Protein AF-A0A847G1K4-F1 (afdb_monomer_lite)

Sequence (195 aa):
MNTKLYLSLIILSLVISSISCGITVDLGPTFQSPTPLPPTESAAPIPEATEVTTGLTVYPTETLTSLPETPTTALPIEPTMEELAEPVAKTTAIPLQLPEVISVQNAKDLTLKRIPGINAGSLQKLRVSPDGKLLLFSYSNLLALFDAGDLSVLWEVDPGRFLSDVVFSKDGNHLIAYSPGGSVTVYDVATGAAL

Radius of gyration: 37.53 Å; chains: 1; bounding box: 122×65×45 Å

Structure (mmCIF, N/CA/C/O backbone):
data_AF-A0A847G1K4-F1
#
_entry.id   AF-A0A847G1K4-F1
#
loop_
_atom_site.group_PDB
_atom_site.id
_atom_site.type_symbol
_atom_site.label_atom_id
_atom_site.label_alt_id
_atom_site.label_comp_id
_atom_site.label_asym_id
_atom_site.label_entity_id
_atom_site.label_seq_id
_atom_site.pdbx_PDB_ins_code
_atom_site.Cartn_x
_atom_site.Cartn_y
_atom_site.Cartn_z
_atom_site.occupancy
_atom_site.B_iso_or_equiv
_atom_site.auth_seq_id
_atom_site.auth_comp_id
_atom_site.auth_asym_id
_atom_site.auth_atom_id
_atom_site.pdbx_PDB_model_num
ATOM 1 N N . MET A 1 1 ? 34.374 -20.841 4.306 1.00 58.47 1 MET A N 1
ATOM 2 C CA . MET A 1 1 ? 34.229 -19.384 4.098 1.00 58.47 1 MET A CA 1
ATOM 3 C C . MET A 1 1 ? 35.585 -18.745 4.367 1.00 58.47 1 MET A C 1
ATOM 5 O O . MET A 1 1 ? 36.094 -18.878 5.471 1.00 58.47 1 MET A O 1
ATOM 9 N N . ASN A 1 2 ? 36.239 -18.204 3.337 1.00 76.62 2 ASN A N 1
ATOM 10 C CA . ASN A 1 2 ? 37.667 -17.873 3.382 1.00 76.62 2 ASN A CA 1
ATOM 11 C C . ASN A 1 2 ? 37.886 -16.518 4.068 1.00 76.62 2 ASN A C 1
ATOM 13 O O . ASN A 1 2 ? 37.571 -15.477 3.499 1.00 76.62 2 ASN A O 1
ATOM 17 N N . THR A 1 3 ? 38.466 -16.522 5.266 1.00 77.75 3 THR A N 1
ATOM 18 C CA . THR A 1 3 ? 38.789 -15.322 6.065 1.00 77.75 3 THR A CA 1
ATOM 19 C C . THR A 1 3 ? 39.619 -14.285 5.304 1.00 77.75 3 THR A C 1
ATOM 21 O O . THR A 1 3 ? 39.456 -13.087 5.521 1.00 77.75 3 THR A O 1
ATOM 24 N N . LYS A 1 4 ? 40.438 -14.718 4.336 1.00 77.25 4 LYS A N 1
ATOM 25 C CA . LYS A 1 4 ? 41.179 -13.823 3.430 1.00 77.25 4 LYS A CA 1
ATOM 26 C C . LYS A 1 4 ? 40.274 -13.018 2.487 1.00 77.25 4 LYS A C 1
ATOM 28 O O . LYS A 1 4 ? 40.568 -11.859 2.218 1.00 77.25 4 LYS A O 1
ATOM 33 N N . LEU A 1 5 ? 39.169 -13.605 2.019 1.00 78.00 5 LEU A N 1
ATOM 34 C CA . LEU A 1 5 ? 38.204 -12.925 1.147 1.00 78.00 5 LEU A CA 1
ATOM 35 C C . LEU A 1 5 ? 37.420 -11.864 1.933 1.00 78.00 5 LEU A C 1
ATOM 37 O O . LEU A 1 5 ? 37.217 -10.757 1.448 1.00 78.00 5 LEU A O 1
ATOM 41 N N . TYR A 1 6 ? 37.059 -12.183 3.179 1.00 83.38 6 TYR A N 1
ATOM 42 C CA . TYR A 1 6 ? 36.352 -11.266 4.075 1.00 83.38 6 TYR A CA 1
ATOM 43 C C . TYR A 1 6 ? 37.212 -10.051 4.452 1.00 83.38 6 TYR A C 1
ATOM 45 O O . TYR A 1 6 ? 36.752 -8.915 4.389 1.00 83.38 6 TYR A O 1
ATOM 53 N N . LEU A 1 7 ? 38.496 -10.274 4.754 1.00 84.38 7 LEU A N 1
ATOM 54 C CA . LEU A 1 7 ? 39.431 -9.187 5.046 1.00 84.38 7 LEU A CA 1
ATOM 55 C C . LEU A 1 7 ? 39.680 -8.295 3.816 1.00 84.38 7 LEU A C 1
ATOM 57 O O . LEU A 1 7 ? 39.755 -7.077 3.949 1.00 84.38 7 LEU A O 1
ATOM 61 N N . SER A 1 8 ? 39.732 -8.881 2.613 1.00 84.00 8 SER A N 1
ATOM 62 C CA . SER A 1 8 ? 39.857 -8.127 1.358 1.00 84.00 8 SER A CA 1
ATOM 63 C C . SER A 1 8 ? 38.643 -7.234 1.083 1.00 84.00 8 SER A C 1
ATOM 65 O O . SER A 1 8 ? 38.816 -6.119 0.597 1.00 84.00 8 SER A O 1
ATOM 67 N N . LEU A 1 9 ? 37.430 -7.698 1.401 1.00 83.50 9 LEU A N 1
ATOM 68 C CA . LEU A 1 9 ? 36.196 -6.921 1.243 1.00 83.50 9 LEU A CA 1
ATOM 69 C C . LEU A 1 9 ? 36.137 -5.733 2.215 1.00 83.50 9 LEU A C 1
ATOM 71 O O . LEU A 1 9 ? 35.747 -4.642 1.809 1.00 83.50 9 LEU A O 1
ATOM 75 N N . ILE A 1 10 ? 36.593 -5.914 3.460 1.00 84.38 10 ILE A N 1
ATOM 76 C CA . ILE A 1 10 ? 36.647 -4.837 4.464 1.00 84.38 10 ILE A CA 1
ATOM 77 C C . ILE A 1 10 ? 37.659 -3.757 4.067 1.00 84.38 10 ILE A C 1
ATOM 79 O O . ILE A 1 10 ? 37.374 -2.564 4.170 1.00 84.38 10 ILE A O 1
ATOM 83 N N . ILE A 1 11 ? 38.841 -4.156 3.588 1.00 83.31 11 ILE A N 1
ATOM 84 C CA . ILE A 1 11 ? 39.859 -3.199 3.135 1.00 83.31 11 ILE A CA 1
ATOM 85 C C . ILE A 1 11 ? 39.342 -2.426 1.916 1.00 83.31 11 ILE A C 1
ATOM 87 O O . ILE A 1 11 ? 39.481 -1.207 1.862 1.00 83.31 11 ILE A O 1
ATOM 91 N N . LEU A 1 12 ? 38.676 -3.108 0.979 1.00 75.81 12 LEU A N 1
ATOM 92 C CA . LEU A 1 12 ? 38.087 -2.468 -0.193 1.00 75.81 12 LEU A CA 1
ATOM 93 C C . LEU A 1 12 ? 36.991 -1.458 0.194 1.00 75.81 12 LEU A C 1
ATOM 95 O O . LEU A 1 12 ? 36.987 -0.348 -0.333 1.00 75.81 12 LEU A O 1
ATOM 99 N N . SER A 1 13 ? 36.119 -1.776 1.161 1.00 74.56 13 SER A N 1
ATOM 100 C CA . SER A 1 13 ? 35.100 -0.824 1.632 1.00 74.56 13 SER A CA 1
ATOM 101 C C . SER A 1 13 ? 35.704 0.392 2.341 1.00 74.56 13 SER A C 1
ATOM 103 O O . SER A 1 13 ? 35.209 1.506 2.181 1.00 74.56 13 SER A O 1
ATOM 105 N N . LEU A 1 14 ? 36.796 0.206 3.090 1.00 73.00 14 LEU A N 1
ATOM 106 C CA . LEU A 1 14 ? 37.503 1.299 3.767 1.00 73.00 14 LEU A CA 1
ATOM 107 C C . LEU A 1 14 ? 38.194 2.252 2.781 1.00 73.00 14 LEU A C 1
ATOM 109 O O . LEU A 1 14 ? 38.194 3.459 3.011 1.00 73.00 14 LEU A O 1
ATOM 113 N N . VAL A 1 15 ? 38.732 1.735 1.672 1.00 70.88 15 VAL A N 1
ATOM 114 C CA . VAL A 1 15 ? 39.352 2.551 0.612 1.00 70.88 15 VAL A CA 1
ATOM 115 C C . VAL A 1 15 ? 38.300 3.305 -0.207 1.00 70.88 15 VAL A C 1
ATOM 117 O O . VAL A 1 15 ? 38.515 4.456 -0.569 1.00 70.88 15 VAL A O 1
ATOM 120 N N . ILE A 1 16 ? 37.133 2.709 -0.463 1.00 62.88 16 ILE A N 1
ATOM 121 C CA . ILE A 1 16 ? 36.040 3.399 -1.170 1.00 62.88 16 ILE A CA 1
ATOM 122 C C . ILE A 1 16 ? 35.456 4.527 -0.300 1.00 62.88 16 ILE A C 1
ATOM 124 O O . ILE A 1 16 ? 35.125 5.595 -0.811 1.00 62.88 16 ILE A O 1
ATOM 128 N N . SER A 1 17 ? 35.400 4.339 1.024 1.00 54.34 17 SER A N 1
ATOM 129 C CA . SER A 1 17 ? 34.902 5.360 1.953 1.00 54.34 17 SER A CA 1
ATOM 130 C C . SER A 1 17 ? 35.835 6.569 2.111 1.00 54.34 17 SER A C 1
ATOM 132 O O . SER A 1 17 ? 35.366 7.629 2.523 1.00 54.34 17 SER A O 1
ATOM 134 N N . SER A 1 18 ? 37.131 6.447 1.800 1.00 54.16 18 SER A N 1
ATOM 135 C CA . SER A 1 18 ? 38.107 7.540 1.945 1.00 54.16 18 SER A CA 1
ATOM 136 C C . SER A 1 18 ? 38.265 8.415 0.697 1.00 54.16 18 SER A C 1
ATOM 138 O O . SER A 1 18 ? 38.847 9.493 0.788 1.00 54.16 18 SER A O 1
ATOM 140 N N . ILE A 1 19 ? 37.700 8.013 -0.447 1.00 58.19 19 ILE A N 1
ATOM 141 C CA . ILE A 1 19 ? 37.740 8.787 -1.705 1.00 58.19 19 ILE A CA 1
ATOM 142 C C . ILE A 1 19 ? 36.591 9.819 -1.778 1.00 58.19 19 ILE A C 1
ATOM 144 O O . ILE A 1 19 ? 36.587 10.699 -2.633 1.00 58.19 19 ILE A O 1
ATOM 148 N N . SER A 1 20 ? 35.636 9.790 -0.841 1.00 51.59 20 SER A N 1
ATOM 149 C CA . SER A 1 20 ? 34.436 10.641 -0.878 1.00 51.59 20 SER A CA 1
ATOM 150 C C . SER A 1 20 ? 34.558 11.978 -0.127 1.00 51.59 20 SER A C 1
ATOM 152 O O . SER A 1 20 ? 33.544 12.535 0.297 1.00 51.59 20 SER A O 1
ATOM 154 N N . CYS A 1 21 ? 35.770 12.513 0.046 1.00 49.75 21 CYS A N 1
ATOM 155 C CA . CYS A 1 21 ? 35.975 13.822 0.667 1.00 49.75 21 CYS A CA 1
ATOM 156 C C . CYS A 1 21 ? 36.725 14.760 -0.288 1.00 49.75 21 CYS A C 1
ATOM 158 O O . CYS A 1 21 ? 37.906 14.559 -0.555 1.00 49.75 21 CYS A O 1
ATOM 160 N N . GLY A 1 22 ? 36.034 15.798 -0.774 1.00 53.12 22 GLY A N 1
ATOM 161 C CA . GLY A 1 22 ? 36.677 16.991 -1.332 1.00 53.12 22 GLY A CA 1
ATOM 162 C C . GLY A 1 22 ? 36.510 17.238 -2.832 1.00 53.12 22 GLY A C 1
ATOM 163 O O . GLY A 1 22 ? 37.504 17.328 -3.541 1.00 53.12 22 GLY A O 1
ATOM 164 N N . ILE A 1 23 ? 35.280 17.470 -3.305 1.00 47.72 23 ILE A N 1
ATOM 165 C CA . ILE A 1 23 ? 35.056 18.435 -4.396 1.00 47.72 23 ILE A CA 1
ATOM 166 C C . ILE A 1 23 ? 33.942 19.386 -3.951 1.00 47.72 23 ILE A C 1
ATOM 168 O O . ILE A 1 23 ? 32.758 19.085 -4.064 1.00 47.72 23 ILE A O 1
ATOM 172 N N . THR A 1 24 ? 34.327 20.533 -3.398 1.00 40.84 24 THR A N 1
ATOM 173 C CA . THR A 1 24 ? 33.437 21.684 -3.218 1.00 40.84 24 THR A CA 1
ATOM 174 C C . THR A 1 24 ? 33.447 22.486 -4.514 1.00 40.84 24 THR A C 1
ATOM 176 O O . THR A 1 24 ? 34.462 23.090 -4.856 1.00 40.84 24 THR A O 1
ATOM 179 N N . VAL A 1 25 ? 32.338 22.472 -5.253 1.00 45.94 25 VAL A N 1
ATOM 180 C CA . VAL A 1 25 ? 32.114 23.406 -6.362 1.00 45.94 25 VAL A CA 1
ATOM 181 C C . VAL A 1 25 ? 31.571 24.697 -5.755 1.00 45.94 25 VAL A C 1
ATOM 183 O O . VAL A 1 25 ? 30.475 24.705 -5.198 1.00 45.94 25 VAL A O 1
ATOM 186 N N . ASP A 1 26 ? 32.367 25.763 -5.815 1.00 45.75 26 ASP A N 1
ATOM 187 C CA . ASP A 1 26 ? 31.971 27.116 -5.421 1.00 45.75 26 ASP A CA 1
ATOM 188 C C . ASP A 1 26 ? 30.973 27.667 -6.451 1.00 45.75 26 ASP A C 1
ATOM 190 O O . ASP A 1 26 ? 31.335 28.019 -7.575 1.00 45.75 26 ASP A O 1
ATOM 194 N N . LEU A 1 27 ? 29.689 27.666 -6.094 1.00 48.62 27 LEU A N 1
ATOM 195 C CA . LEU A 1 27 ? 28.645 28.365 -6.835 1.00 48.62 27 LEU A CA 1
ATOM 196 C C . LEU A 1 27 ? 28.458 29.720 -6.150 1.00 48.62 27 LEU A C 1
ATOM 198 O O . LEU A 1 27 ? 27.834 29.804 -5.092 1.00 48.62 27 LEU A O 1
ATOM 202 N N . GLY A 1 28 ? 29.050 30.761 -6.741 1.00 48.56 28 GLY A N 1
ATOM 203 C CA . GLY A 1 28 ? 29.034 32.126 -6.214 1.00 48.56 28 GLY A CA 1
ATOM 204 C C . GLY A 1 28 ? 27.624 32.677 -5.930 1.00 48.56 28 GLY A C 1
ATOM 205 O O . GLY A 1 28 ? 26.617 32.135 -6.393 1.00 48.56 28 GLY A O 1
ATOM 206 N N . PRO A 1 29 ? 27.510 33.779 -5.169 1.00 53.66 29 PRO A N 1
ATOM 207 C CA . PRO A 1 29 ? 26.220 34.272 -4.716 1.00 53.66 29 PRO A CA 1
ATOM 208 C C . PRO A 1 29 ? 25.553 35.102 -5.816 1.00 53.66 29 PRO A C 1
ATOM 210 O O . PRO A 1 29 ? 26.177 36.013 -6.352 1.00 53.66 29 PRO A O 1
ATOM 213 N N . THR A 1 30 ? 24.287 34.815 -6.137 1.00 44.41 30 THR A N 1
ATOM 214 C CA . THR A 1 30 ? 23.223 35.805 -6.438 1.00 44.41 30 THR A CA 1
ATOM 215 C C . THR A 1 30 ? 21.950 35.103 -6.927 1.00 44.41 30 THR A C 1
ATOM 217 O O . THR A 1 30 ? 21.693 34.982 -8.118 1.00 44.41 30 THR A O 1
ATOM 220 N N . PHE A 1 31 ? 21.088 34.689 -5.996 1.00 42.94 31 PHE A N 1
ATOM 221 C CA . PHE A 1 31 ? 19.655 34.605 -6.288 1.00 42.94 31 PHE A CA 1
ATOM 222 C C . PHE A 1 31 ? 19.035 35.943 -5.886 1.00 42.94 31 PHE A C 1
ATOM 224 O O . PHE A 1 31 ? 18.935 36.257 -4.700 1.00 42.94 31 PHE A O 1
ATOM 231 N N . GLN A 1 32 ? 18.656 36.761 -6.868 1.00 47.00 32 GLN A N 1
ATOM 232 C CA . GLN A 1 32 ? 17.742 37.871 -6.616 1.00 47.00 32 GLN A CA 1
ATOM 233 C C . GLN A 1 32 ? 16.350 37.297 -6.324 1.00 47.00 32 GLN A C 1
ATOM 235 O O . GLN A 1 32 ? 15.872 36.414 -7.036 1.00 47.00 32 GLN A O 1
ATOM 240 N N . SER A 1 33 ? 15.711 37.793 -5.263 1.00 50.22 33 SER A N 1
ATOM 241 C CA . SER A 1 33 ? 14.310 37.495 -4.952 1.00 50.22 33 SER A CA 1
ATOM 242 C C . SER A 1 33 ? 13.422 37.909 -6.131 1.00 50.22 33 SER A C 1
ATOM 244 O O . SER A 1 33 ? 13.611 39.018 -6.641 1.00 50.22 33 SER A O 1
ATOM 246 N N . PRO A 1 34 ? 12.436 37.097 -6.560 1.00 55.03 34 PRO A N 1
ATOM 247 C CA . PRO A 1 34 ? 11.466 37.558 -7.540 1.00 55.03 34 PRO A CA 1
ATOM 248 C C . PRO A 1 34 ? 10.702 38.759 -6.970 1.00 55.03 34 PRO A C 1
ATOM 250 O O . PRO A 1 34 ? 10.328 38.785 -5.794 1.00 55.03 34 PRO A O 1
ATOM 253 N N . THR A 1 35 ? 10.514 39.779 -7.804 1.00 66.06 35 THR A N 1
ATOM 254 C CA . THR A 1 35 ? 9.711 40.965 -7.499 1.00 66.06 35 THR A CA 1
ATOM 255 C C . THR A 1 35 ? 8.271 40.537 -7.179 1.00 66.06 35 THR A C 1
ATOM 257 O O . THR A 1 35 ? 7.704 39.756 -7.947 1.00 66.06 35 THR A O 1
ATOM 260 N N . PRO A 1 36 ? 7.649 41.008 -6.081 1.00 56.94 36 PRO A N 1
ATOM 261 C CA . PRO A 1 36 ? 6.244 40.720 -5.821 1.00 56.94 36 PRO A CA 1
ATOM 262 C C . PRO A 1 36 ? 5.362 41.381 -6.889 1.00 56.94 36 PRO A C 1
ATOM 264 O O . PRO A 1 36 ? 5.577 42.536 -7.259 1.00 56.94 36 PRO A O 1
ATOM 267 N N . LEU A 1 37 ? 4.375 40.636 -7.391 1.00 58.38 37 LEU A N 1
ATOM 268 C CA . LEU A 1 37 ? 3.367 41.154 -8.317 1.00 58.38 37 LEU A CA 1
ATOM 269 C C . LEU A 1 37 ? 2.523 42.247 -7.627 1.00 5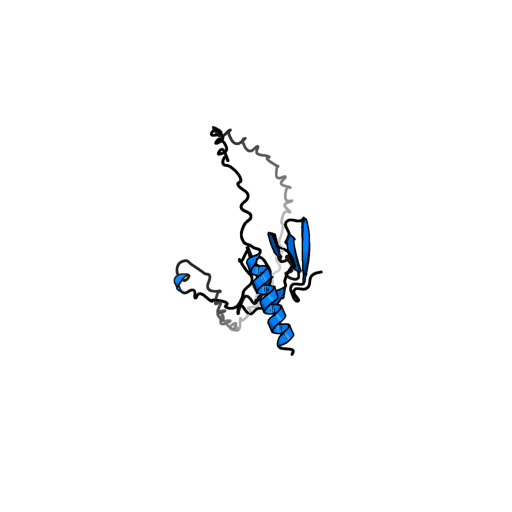8.38 37 LEU A C 1
ATOM 271 O O . LEU A 1 37 ? 2.257 42.133 -6.426 1.00 58.38 37 LEU A O 1
ATOM 275 N N . PRO A 1 38 ? 2.086 43.295 -8.353 1.00 60.38 38 PRO A N 1
ATOM 276 C CA . PRO A 1 38 ? 1.190 44.305 -7.798 1.00 60.38 38 PRO A CA 1
ATOM 277 C C . PRO A 1 38 ? -0.161 43.681 -7.398 1.00 60.38 38 PRO A C 1
ATOM 279 O O . PRO A 1 38 ? -0.588 42.704 -8.021 1.00 60.38 38 PRO A O 1
ATOM 282 N N . PRO A 1 39 ? -0.863 44.234 -6.391 1.00 49.53 39 PRO A N 1
ATOM 283 C CA . PRO A 1 39 ? -2.196 43.767 -6.035 1.00 49.53 39 PRO A CA 1
ATOM 284 C C . PRO A 1 39 ? -3.144 44.000 -7.215 1.00 49.53 39 PRO A C 1
ATOM 286 O O . PRO A 1 39 ? -3.333 45.133 -7.653 1.00 49.53 39 PRO A O 1
ATOM 289 N N . THR A 1 40 ? -3.733 42.929 -7.749 1.00 51.78 40 THR A N 1
ATOM 290 C CA . THR A 1 40 ? -4.840 43.059 -8.698 1.00 51.78 40 THR A CA 1
ATOM 291 C C . THR A 1 40 ? -6.068 43.529 -7.930 1.00 51.78 40 THR A C 1
ATOM 293 O O . THR A 1 40 ? -6.641 42.810 -7.114 1.00 51.78 40 THR A O 1
ATOM 296 N N . GLU A 1 41 ? -6.397 44.789 -8.165 1.00 50.50 41 GLU A N 1
ATOM 297 C CA . GLU A 1 41 ? -7.547 45.504 -7.650 1.00 50.50 41 GLU A CA 1
ATOM 298 C C . GLU A 1 41 ? -8.859 44.994 -8.269 1.00 50.50 41 GLU A C 1
ATOM 300 O O . GLU A 1 41 ? -8.975 44.827 -9.480 1.00 50.50 41 GLU A O 1
ATOM 305 N N . SER A 1 42 ? -9.838 44.836 -7.375 1.00 46.22 42 SER A N 1
ATOM 306 C CA . SER A 1 42 ? -11.284 45.003 -7.550 1.00 46.22 42 SER A CA 1
ATOM 307 C C . SER A 1 42 ? -12.062 44.038 -8.454 1.00 46.22 42 SER A C 1
ATOM 309 O O . SER A 1 42 ? -11.884 43.930 -9.665 1.00 46.22 42 SER A O 1
ATOM 311 N N . ALA A 1 43 ? -13.019 43.380 -7.798 1.00 48.38 43 ALA A N 1
ATOM 312 C CA . ALA A 1 43 ? -14.045 42.529 -8.365 1.00 48.38 43 ALA A CA 1
ATOM 313 C C . ALA A 1 43 ? -14.876 43.259 -9.432 1.00 48.38 43 ALA A C 1
ATOM 315 O O . ALA A 1 43 ? -15.523 44.270 -9.156 1.00 48.38 43 ALA A O 1
ATOM 316 N N . ALA A 1 44 ? -14.925 42.686 -10.633 1.00 44.72 44 ALA A N 1
ATOM 317 C CA . ALA A 1 44 ? -16.006 42.949 -11.570 1.00 44.72 44 ALA A CA 1
ATOM 318 C C . ALA A 1 44 ? -17.263 42.162 -11.130 1.00 44.72 44 ALA A C 1
ATOM 320 O O . ALA A 1 44 ? -17.133 41.041 -10.626 1.00 44.72 44 ALA A O 1
ATOM 321 N N . PRO A 1 45 ? -18.470 42.734 -11.280 1.00 43.47 45 PRO A N 1
ATOM 322 C CA . PRO A 1 45 ? -19.708 42.141 -10.789 1.00 43.47 45 PRO A CA 1
ATOM 323 C C . PRO A 1 45 ? -20.068 40.842 -11.522 1.00 43.47 45 PRO A C 1
ATOM 325 O O . PRO A 1 45 ? -19.815 40.677 -12.715 1.00 43.47 45 PRO A O 1
ATOM 328 N N . ILE A 1 46 ? -20.692 39.932 -10.774 1.00 45.22 46 ILE A N 1
ATOM 329 C CA . ILE A 1 46 ? -21.299 38.690 -11.260 1.00 45.22 46 ILE A CA 1
ATOM 330 C C . ILE A 1 46 ? -22.363 39.059 -12.311 1.00 45.22 46 ILE A C 1
ATOM 332 O O . ILE A 1 46 ? -23.229 39.879 -11.998 1.00 45.22 46 ILE A O 1
ATOM 336 N N . PRO A 1 47 ? -22.343 38.495 -13.534 1.00 45.50 47 PRO A N 1
ATOM 337 C CA . PRO A 1 47 ? -23.445 38.681 -14.464 1.00 45.50 47 PRO A CA 1
ATOM 338 C C . PRO A 1 47 ? -24.708 37.994 -13.929 1.00 45.50 47 PRO A C 1
ATOM 340 O O . PRO A 1 47 ? -24.687 36.846 -13.486 1.00 45.50 47 PRO A O 1
ATOM 343 N N . GLU A 1 48 ? -25.795 38.753 -13.966 1.00 46.88 48 GLU A N 1
ATOM 344 C CA . GLU A 1 48 ? -27.155 38.414 -13.559 1.00 46.88 48 GLU A CA 1
ATOM 345 C C . GLU A 1 48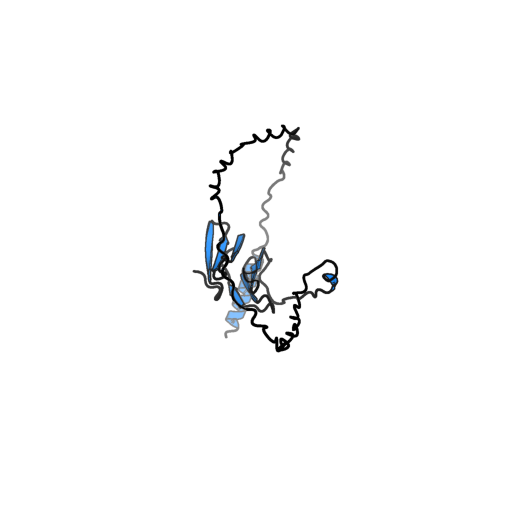 ? -27.628 37.102 -14.216 1.00 46.88 48 GLU A C 1
ATOM 347 O O . GLU A 1 48 ? -27.507 36.912 -15.430 1.00 46.88 48 GLU A O 1
ATOM 352 N N . ALA A 1 49 ? -28.144 36.173 -13.407 1.00 40.47 49 ALA A N 1
ATOM 353 C CA . ALA A 1 49 ? -28.680 34.906 -13.888 1.00 40.47 49 ALA A CA 1
ATOM 354 C C . ALA A 1 49 ? -29.918 35.168 -14.755 1.00 40.47 49 ALA A C 1
ATOM 356 O O . ALA A 1 49 ? -30.946 35.633 -14.271 1.00 40.47 49 ALA A O 1
ATOM 357 N N . THR A 1 50 ? -29.821 34.870 -16.049 1.00 42.31 50 THR A N 1
ATOM 358 C CA . THR A 1 50 ? -30.970 34.895 -16.953 1.00 42.31 50 THR A CA 1
ATOM 359 C C . THR A 1 50 ? -31.893 33.730 -16.598 1.00 42.31 50 THR A C 1
ATOM 361 O O . THR A 1 50 ? -31.541 32.566 -16.797 1.00 42.31 50 THR A O 1
ATOM 364 N N . GLU A 1 51 ? -33.067 34.036 -16.050 1.00 47.81 51 GLU A N 1
ATOM 365 C CA . GLU A 1 51 ? -34.134 33.063 -15.832 1.00 47.81 51 GLU A CA 1
ATOM 366 C C . GLU A 1 51 ? -34.600 32.504 -17.183 1.00 47.81 51 GLU A C 1
ATOM 368 O O . GLU A 1 51 ? -35.239 33.188 -17.982 1.00 47.81 51 GLU A O 1
ATOM 373 N N . VAL A 1 52 ? -34.286 31.238 -17.457 1.00 40.03 52 VAL A N 1
ATOM 374 C CA . VAL A 1 52 ? -34.908 30.492 -18.553 1.00 40.03 52 VAL A CA 1
ATOM 375 C C . VAL A 1 52 ? -36.168 29.836 -17.999 1.00 40.03 52 VAL A C 1
ATOM 377 O O . VAL A 1 52 ? -36.146 28.712 -17.498 1.00 40.03 52 VAL A O 1
ATOM 380 N N . THR A 1 53 ? -37.284 30.559 -18.081 1.00 39.69 53 THR A N 1
ATOM 381 C CA . THR A 1 53 ? -38.627 30.016 -17.866 1.00 39.69 53 THR A CA 1
ATOM 382 C C . THR A 1 53 ? -38.923 28.990 -18.961 1.00 39.69 53 THR A C 1
ATOM 384 O O . THR A 1 53 ? -39.321 29.335 -20.072 1.00 39.69 53 THR A O 1
ATOM 387 N N . THR A 1 54 ? -38.719 27.707 -18.672 1.00 40.12 54 THR A N 1
ATOM 388 C CA . THR A 1 54 ? -39.232 26.621 -19.513 1.00 40.12 54 THR A CA 1
ATOM 389 C C . THR A 1 54 ? -40.627 26.262 -19.017 1.00 40.12 54 THR A C 1
ATOM 391 O O . THR A 1 54 ? -40.815 25.776 -17.905 1.00 40.12 54 THR A O 1
ATOM 394 N N . GLY A 1 55 ? -41.624 26.603 -19.835 1.00 39.69 55 GLY A N 1
ATOM 395 C CA . GLY A 1 55 ? -43.036 26.418 -19.533 1.00 39.69 55 GLY A CA 1
ATOM 396 C C . GLY A 1 55 ? -43.402 24.950 -19.330 1.00 39.69 55 GLY A C 1
ATOM 397 O O . GLY A 1 55 ? -43.153 24.105 -20.189 1.00 39.69 55 GLY A O 1
ATOM 398 N N . LEU A 1 56 ? -44.043 24.665 -18.199 1.00 38.31 56 LEU A N 1
ATOM 399 C CA . LEU A 1 56 ? -44.756 23.416 -17.969 1.00 38.31 56 LEU A CA 1
ATOM 400 C C . LEU A 1 56 ? -46.040 23.445 -18.804 1.00 38.31 56 LEU A C 1
ATOM 402 O O . LEU A 1 56 ? -46.944 24.238 -18.544 1.00 38.31 56 LEU A O 1
ATOM 406 N N . THR A 1 57 ? -46.125 22.588 -19.818 1.00 36.72 57 THR A N 1
ATOM 407 C CA . THR A 1 57 ? -47.387 22.322 -20.513 1.00 36.72 57 THR A CA 1
ATOM 408 C C . THR A 1 57 ? -48.179 21.308 -19.693 1.00 36.72 57 THR A C 1
ATOM 410 O O . THR A 1 57 ? -47.858 20.124 -19.634 1.00 36.72 57 THR A O 1
ATOM 413 N N . VAL A 1 58 ? -49.197 21.809 -18.993 1.00 43.34 58 VAL A N 1
ATOM 414 C CA . VAL A 1 58 ? -50.201 21.005 -18.292 1.00 43.34 58 VAL A CA 1
ATOM 415 C C . VAL A 1 58 ? -51.178 20.478 -19.340 1.00 43.34 58 VAL A C 1
ATOM 417 O O . VAL A 1 58 ? -51.885 21.258 -19.976 1.00 43.34 58 VAL A O 1
ATOM 420 N N . TYR A 1 59 ? -51.209 19.163 -19.543 1.00 42.97 59 TYR A N 1
ATOM 421 C CA . TYR A 1 59 ? -52.268 18.518 -20.318 1.00 42.97 59 TYR A CA 1
ATOM 422 C C . TYR A 1 59 ? -53.546 18.438 -19.465 1.00 42.97 59 TYR A C 1
ATOM 424 O O . TYR A 1 59 ? -53.450 18.114 -18.279 1.00 42.97 59 TYR A O 1
ATOM 432 N N . PRO A 1 60 ? -54.736 18.731 -20.016 1.00 50.28 60 PRO A N 1
ATOM 433 C CA . PRO A 1 60 ? -55.982 18.607 -19.271 1.00 50.28 60 PRO A CA 1
ATOM 434 C C . PRO A 1 60 ? -56.325 17.133 -19.009 1.00 50.28 60 PRO A C 1
ATOM 436 O O . PRO A 1 60 ? -56.280 16.296 -19.909 1.00 50.28 60 PRO A O 1
ATOM 439 N N . THR A 1 61 ? -56.689 16.835 -17.763 1.00 39.31 61 THR A N 1
ATOM 440 C CA . THR A 1 61 ? -57.263 15.553 -17.340 1.00 39.31 61 THR A CA 1
ATOM 441 C C . THR A 1 61 ? -58.717 15.472 -17.802 1.00 39.31 61 THR A C 1
ATOM 443 O O . THR A 1 61 ? -59.551 16.274 -17.378 1.00 39.31 61 THR A O 1
ATOM 446 N N . GLU A 1 62 ? -59.038 14.490 -18.643 1.00 47.50 62 GLU A N 1
ATOM 447 C CA . GLU A 1 62 ? -60.420 14.141 -18.985 1.00 47.50 62 GLU A CA 1
ATOM 448 C C . GLU A 1 62 ? -61.155 13.664 -17.721 1.00 47.50 62 GLU A C 1
ATOM 450 O O . GLU A 1 62 ? -60.798 12.669 -17.089 1.00 47.50 62 GLU A O 1
ATOM 455 N N . THR A 1 63 ? -62.180 14.423 -17.339 1.00 40.34 63 THR A N 1
ATOM 456 C CA . THR A 1 63 ? -63.114 14.100 -16.258 1.00 40.34 63 THR A CA 1
ATOM 457 C C . THR A 1 63 ? -64.212 13.216 -16.835 1.00 40.34 63 THR A C 1
ATOM 459 O O . THR A 1 63 ? -65.043 13.709 -17.594 1.00 40.34 63 THR A O 1
ATOM 462 N N . LEU A 1 64 ? -64.247 11.930 -16.476 1.00 42.19 64 LEU A N 1
ATOM 463 C CA . LEU A 1 64 ? -65.394 11.081 -16.798 1.00 42.19 64 LEU A CA 1
ATOM 464 C C . LEU A 1 64 ? -66.422 11.103 -15.666 1.00 42.19 64 LEU A C 1
ATOM 466 O O . LEU A 1 64 ? -66.187 10.681 -14.536 1.00 42.19 64 LEU A O 1
ATOM 470 N N . THR A 1 65 ? -67.560 11.667 -16.049 1.00 42.09 65 THR A N 1
ATOM 471 C CA . THR A 1 65 ? -68.836 11.833 -15.366 1.00 42.09 65 THR A CA 1
ATOM 472 C C . THR A 1 65 ? -69.394 10.520 -14.803 1.00 42.09 65 THR A C 1
ATOM 474 O O . THR A 1 65 ? -69.345 9.473 -15.444 1.00 42.09 65 THR A O 1
ATOM 477 N N . SER A 1 66 ? -69.954 10.606 -13.598 1.00 46.09 66 SER A N 1
ATOM 478 C CA . SER A 1 66 ? -70.697 9.559 -12.894 1.00 46.09 66 SER A CA 1
ATOM 479 C C . SER A 1 66 ? -72.142 9.401 -13.395 1.00 46.09 66 SER A C 1
ATOM 481 O O . SER A 1 66 ? -72.677 10.323 -14.010 1.00 46.09 66 SER A O 1
ATOM 483 N N . LEU A 1 67 ? -72.762 8.254 -13.049 1.00 38.19 67 LEU A N 1
ATOM 484 C CA . LEU A 1 67 ? -74.174 7.999 -12.643 1.00 38.19 67 LEU A CA 1
ATOM 485 C C . LEU A 1 67 ? -74.744 6.696 -13.264 1.00 38.19 67 LEU A C 1
ATOM 487 O O . LEU A 1 67 ? -74.355 6.361 -14.381 1.00 38.19 67 LEU A O 1
ATOM 491 N N . PRO A 1 68 ? -75.766 6.031 -12.672 1.00 45.97 68 PRO A N 1
ATOM 492 C CA . PRO A 1 68 ? -76.204 5.976 -11.272 1.00 45.97 68 PRO A CA 1
ATOM 493 C C . PRO A 1 68 ? -76.259 4.531 -10.705 1.00 45.97 68 PRO A C 1
ATOM 495 O O . PRO A 1 68 ? -76.217 3.537 -11.427 1.00 45.97 68 PRO A O 1
ATOM 498 N N . GLU A 1 69 ? -76.379 4.430 -9.381 1.00 47.50 69 GLU A N 1
ATOM 499 C CA . GLU A 1 69 ? -76.569 3.185 -8.628 1.00 47.50 69 GLU A CA 1
ATOM 500 C C . GLU A 1 69 ? -77.916 2.503 -8.930 1.00 47.50 69 GLU A C 1
ATOM 502 O O . GLU A 1 69 ? -78.938 3.159 -9.129 1.00 47.50 69 GLU A O 1
ATOM 507 N N . THR A 1 70 ? -77.932 1.167 -8.884 1.00 40.38 70 THR A N 1
ATOM 508 C CA . THR A 1 70 ? -79.159 0.364 -8.752 1.00 40.38 70 THR A CA 1
ATOM 509 C C . THR A 1 70 ? -79.101 -0.361 -7.403 1.00 40.38 70 THR A C 1
ATOM 511 O O . THR A 1 70 ? -78.094 -1.018 -7.132 1.00 40.38 70 THR A O 1
ATOM 514 N N . PRO A 1 71 ? -80.127 -0.277 -6.537 1.00 48.81 71 PRO A N 1
ATOM 515 C CA . PRO A 1 71 ? -80.074 -0.906 -5.227 1.00 48.81 71 PRO A CA 1
ATOM 516 C C . PRO A 1 71 ? -80.380 -2.398 -5.381 1.00 48.81 71 PRO A C 1
ATOM 518 O O . PRO A 1 71 ? -81.413 -2.771 -5.931 1.00 48.81 71 PRO A O 1
ATOM 521 N N . THR A 1 72 ? -79.504 -3.271 -4.889 1.00 48.38 72 THR A N 1
ATOM 522 C CA . THR A 1 72 ? -79.865 -4.674 -4.652 1.00 48.38 72 THR A CA 1
ATOM 523 C C . THR A 1 72 ? -79.681 -4.976 -3.178 1.00 48.38 72 THR A C 1
ATOM 525 O O . THR A 1 72 ? -78.571 -5.068 -2.663 1.00 48.38 72 THR A O 1
ATOM 528 N N . THR A 1 73 ? -80.819 -5.087 -2.504 1.00 49.34 73 THR A N 1
ATOM 529 C CA . THR A 1 73 ? -80.979 -5.579 -1.142 1.00 49.34 73 THR A CA 1
ATOM 530 C C . THR A 1 73 ? -80.366 -6.975 -1.008 1.00 49.34 73 THR A C 1
ATOM 532 O O . THR A 1 73 ? -80.835 -7.918 -1.641 1.00 49.34 73 THR A O 1
ATOM 535 N N . ALA A 1 74 ? -79.358 -7.116 -0.148 1.00 46.50 74 ALA A N 1
ATOM 536 C CA . ALA A 1 74 ? -78.891 -8.400 0.363 1.00 46.50 74 ALA A CA 1
ATOM 537 C C . ALA A 1 74 ? -78.928 -8.364 1.902 1.00 46.50 74 ALA A C 1
ATOM 539 O O . ALA A 1 74 ? -78.622 -7.349 2.521 1.00 46.50 74 ALA A O 1
ATOM 540 N N . LEU A 1 75 ? -79.411 -9.461 2.481 1.00 45.44 75 LEU A N 1
ATOM 541 C CA . LEU A 1 75 ? -79.803 -9.660 3.881 1.00 45.44 75 LEU A CA 1
ATOM 542 C C . LEU A 1 75 ? -78.641 -9.433 4.876 1.00 45.44 75 LEU A C 1
ATOM 544 O O . LEU A 1 75 ? -77.496 -9.718 4.522 1.00 45.44 75 LEU A O 1
ATOM 548 N N . PRO A 1 76 ? -78.900 -8.999 6.128 1.00 49.00 76 PRO A N 1
ATOM 549 C CA . PRO A 1 76 ? -77.848 -8.878 7.130 1.00 49.00 76 PRO A CA 1
ATOM 550 C C . PRO A 1 76 ? -77.454 -10.274 7.623 1.00 49.00 76 PRO A C 1
ATOM 552 O O . PRO A 1 76 ? -78.216 -10.941 8.319 1.00 49.00 76 PRO A O 1
ATOM 555 N N . ILE A 1 77 ? -76.260 -10.723 7.245 1.00 54.34 77 ILE A N 1
ATOM 556 C CA . ILE A 1 77 ? -75.573 -11.826 7.917 1.00 54.34 77 ILE A CA 1
ATOM 557 C C . ILE A 1 77 ? -74.677 -11.152 8.949 1.00 54.34 77 ILE A C 1
ATOM 559 O O . ILE A 1 77 ? -73.784 -10.397 8.576 1.00 54.34 77 ILE A O 1
ATOM 563 N N . GLU A 1 78 ? -74.957 -11.353 10.229 1.00 59.78 78 GLU A N 1
ATOM 564 C CA . GLU A 1 78 ? -74.142 -10.840 11.328 1.00 59.78 78 GLU A CA 1
ATOM 565 C C . GLU A 1 78 ? -72.874 -11.711 11.427 1.00 59.78 78 GLU A C 1
ATOM 567 O O . GLU A 1 78 ? -72.989 -12.902 11.730 1.00 59.78 78 GLU A O 1
ATOM 572 N N . PRO A 1 79 ? -71.661 -11.205 11.125 1.00 49.28 79 PRO A N 1
ATOM 573 C CA . PRO A 1 79 ? -70.457 -11.986 11.347 1.00 49.28 79 PRO A CA 1
ATOM 574 C C . PRO A 1 79 ? -70.132 -11.948 12.841 1.00 49.28 79 PRO A C 1
ATOM 576 O O . PRO A 1 79 ? -69.682 -10.935 13.375 1.00 49.28 79 PRO A O 1
ATOM 579 N N . THR A 1 80 ? -70.362 -13.063 13.530 1.00 55.31 80 THR A N 1
ATOM 580 C CA . THR A 1 80 ? -69.791 -13.301 14.857 1.00 55.31 80 THR A CA 1
ATOM 581 C C . THR A 1 80 ? -68.265 -13.288 14.731 1.00 55.31 80 THR A C 1
ATOM 583 O O . THR A 1 80 ? -67.677 -14.188 14.135 1.00 55.31 80 THR A O 1
ATOM 586 N N . MET A 1 81 ? -67.628 -12.235 15.246 1.00 51.50 81 MET A N 1
ATOM 587 C CA . MET A 1 81 ? -66.174 -12.104 15.315 1.00 51.50 81 MET A CA 1
ATOM 588 C C . MET A 1 81 ? -65.663 -12.933 16.501 1.00 51.50 81 MET A C 1
ATOM 590 O O . MET A 1 81 ? -65.770 -12.516 17.652 1.00 51.50 81 MET A O 1
ATOM 594 N N . GLU A 1 82 ? -65.117 -14.119 16.233 1.00 60.25 82 GLU A N 1
ATOM 595 C CA . GLU A 1 82 ? -64.151 -14.733 17.146 1.00 60.25 82 GLU A CA 1
ATOM 596 C C . GLU A 1 82 ? -62.833 -13.968 16.989 1.00 60.25 82 GLU A C 1
ATOM 598 O O . GLU A 1 82 ? -62.108 -14.135 16.008 1.00 60.25 82 GLU A O 1
ATOM 603 N N . GLU A 1 83 ? -62.553 -13.066 17.929 1.00 58.94 83 GLU A N 1
ATOM 604 C CA . GLU A 1 83 ? -61.308 -12.303 17.959 1.00 58.94 83 GLU A CA 1
ATOM 605 C C . GLU A 1 83 ? -60.141 -13.226 18.331 1.00 58.94 83 GLU A C 1
ATOM 607 O O . GLU A 1 83 ? -59.849 -13.491 19.500 1.00 58.94 83 GLU A O 1
ATOM 612 N N . LEU A 1 84 ? -59.484 -13.758 17.301 1.00 59.62 84 LEU A N 1
ATOM 613 C CA . LEU A 1 84 ? -58.216 -14.457 17.424 1.00 59.62 84 LEU A CA 1
ATOM 614 C C . LEU A 1 84 ? -57.139 -13.402 17.719 1.00 59.62 84 LEU A C 1
ATOM 616 O O . LEU A 1 84 ? -56.730 -12.667 16.824 1.00 59.62 84 LEU A O 1
ATOM 620 N N . ALA A 1 85 ? -56.709 -13.295 18.978 1.00 63.31 85 ALA A N 1
ATOM 621 C CA . ALA A 1 85 ? -55.662 -12.355 19.371 1.00 63.31 85 ALA A CA 1
ATOM 622 C C . ALA A 1 85 ? -54.400 -12.567 18.512 1.00 63.31 85 ALA A C 1
ATOM 624 O O 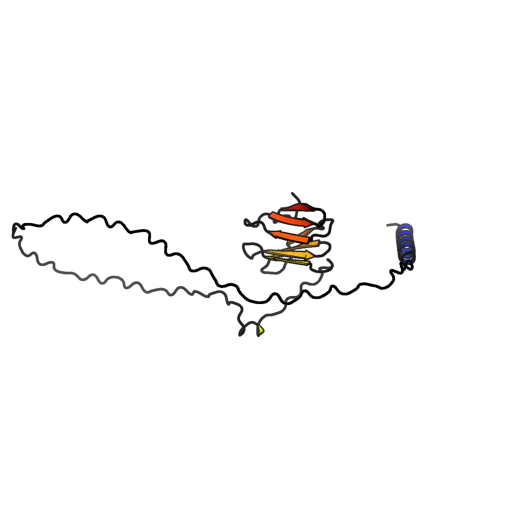. ALA A 1 85 ? -53.775 -13.630 18.559 1.00 63.31 85 ALA A O 1
ATOM 625 N N . GLU A 1 86 ? -54.030 -11.558 17.720 1.00 60.44 86 GLU A N 1
ATOM 626 C CA . GLU A 1 86 ? -52.813 -11.592 16.910 1.00 60.44 86 GLU A CA 1
ATOM 627 C C . GLU A 1 86 ? -51.578 -11.711 17.826 1.00 60.44 86 GLU A C 1
ATOM 629 O O . GLU A 1 86 ? -51.505 -11.034 18.860 1.00 60.44 86 GLU A O 1
ATOM 634 N N . PRO A 1 87 ? -50.580 -12.558 17.496 1.00 61.03 87 PRO A N 1
ATOM 635 C CA . PRO A 1 87 ? -49.365 -12.643 18.288 1.00 61.03 87 PRO A CA 1
ATOM 636 C C . PRO A 1 87 ? -48.629 -11.306 18.196 1.00 61.03 87 PRO A C 1
ATOM 638 O O . PRO A 1 87 ? -48.066 -10.962 17.158 1.00 61.03 87 PRO A O 1
ATOM 641 N N . VAL A 1 88 ? -48.620 -10.548 19.295 1.00 63.72 88 VAL A N 1
ATOM 642 C CA . VAL A 1 88 ? -47.859 -9.301 19.394 1.00 63.72 88 VAL A CA 1
ATOM 643 C C . VAL A 1 88 ? -46.383 -9.639 19.197 1.00 63.72 88 VAL A C 1
ATOM 645 O O . VAL A 1 88 ? -45.728 -10.193 20.084 1.00 63.72 88 VAL A O 1
ATOM 648 N N . ALA A 1 89 ? -45.861 -9.337 18.008 1.00 64.75 89 ALA A N 1
ATOM 649 C CA . ALA A 1 89 ? -44.456 -9.513 17.692 1.00 64.75 89 ALA A CA 1
ATOM 650 C C . ALA A 1 89 ? -43.629 -8.676 18.674 1.00 64.75 89 ALA A C 1
ATOM 652 O O . ALA A 1 89 ? -43.662 -7.445 18.666 1.00 64.75 89 ALA A O 1
ATOM 653 N N . LYS A 1 90 ? -42.890 -9.348 19.559 1.00 65.75 90 LYS A N 1
ATOM 654 C CA . LYS A 1 90 ? -41.975 -8.679 20.478 1.00 65.75 90 LYS A CA 1
ATOM 655 C C . LYS A 1 90 ? -40.786 -8.175 19.668 1.00 65.75 90 LYS A C 1
ATOM 657 O O . LYS A 1 90 ? -39.932 -8.963 19.263 1.00 65.75 90 LYS A O 1
ATOM 662 N N . THR A 1 91 ? -40.741 -6.869 19.423 1.00 57.72 91 THR A N 1
ATOM 663 C CA . THR A 1 91 ? -39.634 -6.214 18.721 1.00 57.72 91 THR A CA 1
ATOM 664 C C . THR A 1 91 ? -38.319 -6.552 19.416 1.00 57.72 91 THR A C 1
ATOM 666 O O . THR A 1 91 ? -38.050 -6.100 20.529 1.00 57.72 91 THR A O 1
ATOM 669 N N . THR A 1 92 ? -37.500 -7.385 18.776 1.00 62.97 92 THR A N 1
ATOM 670 C CA . THR A 1 92 ? -36.128 -7.625 19.224 1.00 62.97 92 THR A CA 1
ATOM 671 C C . THR A 1 92 ? -35.299 -6.428 18.789 1.00 62.97 92 THR A C 1
ATOM 673 O O . THR A 1 92 ? -35.182 -6.154 17.596 1.00 62.97 92 THR A O 1
ATOM 676 N N . ALA A 1 93 ? -34.774 -5.675 19.755 1.00 62.97 93 ALA A N 1
ATOM 677 C CA . ALA A 1 93 ? -33.869 -4.573 19.469 1.00 62.97 93 ALA A CA 1
ATOM 678 C C . ALA A 1 93 ? -32.618 -5.122 18.769 1.00 62.97 93 ALA A C 1
ATOM 680 O O . ALA A 1 93 ? -31.965 -6.027 19.287 1.00 62.97 93 ALA A O 1
ATOM 681 N N . ILE A 1 94 ? -32.289 -4.580 17.597 1.00 68.69 94 ILE A N 1
ATOM 682 C CA . ILE A 1 94 ? -31.015 -4.848 16.930 1.00 68.69 94 ILE A CA 1
ATOM 683 C C . ILE A 1 94 ? -29.944 -4.071 17.710 1.00 68.69 94 ILE A C 1
ATOM 685 O O . ILE A 1 94 ? -30.037 -2.841 17.768 1.00 68.69 94 ILE A O 1
ATOM 689 N N . PRO A 1 95 ? -28.934 -4.718 18.320 1.00 58.09 95 PRO A N 1
ATOM 690 C CA . PRO A 1 95 ? -27.827 -3.990 18.918 1.00 58.09 95 PRO A CA 1
ATOM 691 C C . PRO A 1 95 ? -26.942 -3.439 17.792 1.00 58.09 95 PRO A C 1
ATOM 693 O O . PRO A 1 95 ? -26.062 -4.119 17.276 1.00 58.09 95 PRO A O 1
ATOM 696 N N . LEU A 1 96 ? -27.194 -2.197 17.382 1.00 62.69 96 LEU A N 1
ATOM 697 C CA . LEU A 1 96 ? -26.311 -1.442 16.495 1.00 62.69 96 LEU A CA 1
ATOM 698 C C . LEU A 1 96 ? -25.206 -0.800 17.341 1.00 62.69 96 LEU A C 1
ATOM 700 O O . LEU A 1 96 ? -25.291 0.375 17.694 1.00 62.69 96 LEU A O 1
ATOM 704 N N . GLN A 1 97 ? -24.163 -1.558 17.689 1.00 69.12 97 GLN A N 1
ATOM 705 C CA . GLN A 1 97 ? -22.900 -0.916 18.058 1.00 69.12 97 GLN A CA 1
ATOM 706 C C . GLN A 1 97 ? -22.314 -0.307 16.786 1.00 69.12 97 GLN A C 1
ATOM 708 O O . GLN A 1 97 ? -21.726 -0.995 15.954 1.00 69.12 97 GLN A O 1
ATOM 713 N N . LEU A 1 98 ? -22.550 0.991 16.607 1.00 72.44 98 LEU A N 1
ATOM 714 C CA . LEU A 1 98 ? -21.895 1.771 15.569 1.00 72.44 98 LEU A CA 1
ATOM 715 C C . LEU A 1 98 ? -20.385 1.802 15.852 1.00 72.44 98 LEU A C 1
ATOM 717 O O . LEU A 1 98 ? -19.994 1.849 17.023 1.00 72.44 98 LEU A O 1
ATOM 721 N N . PRO A 1 99 ? -19.534 1.773 14.811 1.00 72.94 99 PRO A N 1
ATOM 722 C CA . PRO A 1 99 ? -18.102 1.947 14.995 1.00 72.94 99 PRO A CA 1
ATOM 723 C C . PRO A 1 99 ? -17.847 3.273 15.715 1.00 72.94 99 PRO A C 1
ATOM 725 O O . PRO A 1 99 ? -18.437 4.301 15.372 1.00 72.94 99 PRO A O 1
ATOM 728 N N . GLU A 1 100 ? -16.987 3.247 16.730 1.00 84.44 100 GLU A N 1
ATOM 729 C CA . GLU A 1 100 ? -16.629 4.452 17.463 1.00 84.44 100 GLU A CA 1
ATOM 730 C C . GLU A 1 100 ? -15.805 5.364 16.545 1.00 84.44 100 GLU A C 1
ATOM 732 O O . GLU A 1 100 ? -14.663 5.069 16.194 1.00 84.44 100 GLU A O 1
ATOM 737 N N . VAL A 1 101 ? -16.417 6.457 16.089 1.00 90.25 101 VAL A N 1
ATOM 738 C CA . VAL A 1 101 ? -15.762 7.425 15.206 1.00 90.25 101 VAL A CA 1
ATOM 739 C C . VAL A 1 101 ? -14.790 8.266 16.029 1.00 90.25 101 VAL A C 1
ATOM 741 O O . VAL A 1 101 ? -15.123 8.735 17.120 1.00 90.25 101 VAL A O 1
ATOM 744 N N . ILE A 1 102 ? -13.586 8.484 15.496 1.00 91.81 102 ILE A N 1
ATOM 745 C CA . ILE A 1 102 ? -12.609 9.380 16.121 1.00 91.81 102 ILE A CA 1
ATOM 746 C C . ILE A 1 102 ? -13.204 10.794 16.188 1.00 91.81 102 ILE A C 1
ATOM 748 O O . ILE A 1 102 ? -13.653 11.358 15.191 1.00 91.81 102 ILE A O 1
ATOM 752 N N . SER A 1 103 ? -13.188 11.367 17.382 1.00 92.38 103 SER A N 1
ATOM 753 C CA . SER A 1 103 ? -13.736 12.665 17.756 1.00 92.38 103 SER A CA 1
ATOM 754 C C . SER A 1 103 ? -12.731 13.419 18.625 1.00 92.38 103 SER A C 1
ATOM 756 O O . SER A 1 103 ? -11.770 12.850 19.140 1.00 92.38 103 SER A O 1
ATOM 758 N N . VAL A 1 104 ? -12.968 14.712 18.851 1.00 94.19 104 VAL A N 1
ATOM 759 C CA . VAL A 1 104 ? -12.130 15.516 19.759 1.00 94.19 104 VAL A CA 1
ATOM 760 C C . VAL A 1 104 ? -12.130 14.931 21.180 1.00 94.19 104 VAL A C 1
ATOM 762 O O . VAL A 1 104 ? -11.149 15.054 21.907 1.00 94.19 104 VAL A O 1
ATOM 765 N N . GLN A 1 105 ? -13.220 14.269 21.573 1.00 92.69 105 GLN A N 1
ATOM 766 C CA . GLN A 1 105 ? -13.420 13.731 22.912 1.00 92.69 105 GLN A CA 1
ATOM 767 C C . GLN A 1 105 ? -12.649 12.428 23.153 1.00 92.69 105 GLN A C 1
ATOM 769 O O . GLN A 1 105 ? -12.110 12.274 24.249 1.00 92.69 105 GLN A O 1
ATOM 774 N N . ASN A 1 106 ? -12.568 11.537 22.155 1.00 91.69 106 ASN A N 1
ATOM 775 C CA . ASN A 1 106 ? -11.879 10.239 22.265 1.00 91.69 106 ASN A CA 1
ATOM 776 C C . ASN A 1 106 ? -10.486 10.212 21.607 1.00 91.69 106 ASN A C 1
ATOM 778 O O . ASN A 1 106 ? -9.747 9.249 21.782 1.00 91.69 106 ASN A O 1
ATOM 782 N N . ALA A 1 107 ? -10.060 11.276 20.912 1.00 92.69 107 ALA A N 1
ATOM 783 C CA . ALA A 1 107 ? -8.716 11.352 20.327 1.00 92.69 107 ALA A CA 1
ATOM 784 C C . ALA A 1 107 ? -7.594 11.183 21.370 1.00 92.69 107 ALA A C 1
ATOM 786 O O . ALA A 1 107 ? -6.516 10.686 21.054 1.00 92.69 107 ALA A O 1
ATOM 787 N N . LYS A 1 108 ? -7.854 11.580 22.622 1.00 94.25 108 LYS A N 1
ATOM 788 C CA . LYS A 1 108 ? -6.936 11.408 23.759 1.00 94.25 108 LYS A CA 1
ATOM 789 C C . LYS A 1 108 ? -6.742 9.943 24.173 1.00 94.25 108 LYS A C 1
ATOM 791 O O . LYS A 1 108 ? -5.741 9.630 24.806 1.00 94.25 108 LYS A O 1
ATOM 796 N N . ASP A 1 109 ? -7.699 9.082 23.834 1.00 93.25 109 ASP A N 1
ATOM 797 C CA . ASP A 1 109 ? -7.707 7.664 24.193 1.00 93.25 109 ASP A CA 1
ATOM 798 C C . ASP A 1 109 ? -6.996 6.813 23.120 1.00 93.25 109 ASP A C 1
ATOM 800 O O . ASP A 1 109 ? -6.802 5.609 23.290 1.00 93.25 109 ASP A O 1
ATOM 804 N N . LEU A 1 110 ? -6.557 7.439 22.019 1.00 91.31 110 LEU A N 1
ATOM 805 C CA . LEU A 1 110 ? -5.800 6.781 20.961 1.00 91.31 110 LEU A CA 1
ATOM 806 C C . LEU A 1 110 ? -4.407 6.376 21.449 1.00 91.31 110 LEU A C 1
ATOM 808 O O . LEU A 1 110 ? -3.639 7.172 21.991 1.00 91.31 110 LEU A O 1
ATOM 812 N N . THR A 1 111 ? -4.040 5.131 21.168 1.00 91.44 111 THR A N 1
ATOM 813 C CA . THR A 1 111 ? -2.704 4.608 21.452 1.00 91.44 111 THR A CA 1
ATOM 814 C C . THR A 1 111 ? -1.810 4.698 20.225 1.00 91.44 111 THR A C 1
ATOM 816 O O . THR A 1 111 ? -2.192 4.269 19.135 1.00 91.44 111 THR A O 1
ATOM 819 N N . LEU A 1 112 ? -0.579 5.177 20.403 1.00 90.38 112 LEU A N 1
ATOM 820 C CA . LEU A 1 112 ? 0.428 5.133 19.347 1.00 90.38 112 LEU A CA 1
ATOM 821 C C . LEU A 1 112 ? 1.001 3.721 19.215 1.00 90.38 112 LEU A C 1
ATOM 823 O O . LEU A 1 112 ? 1.583 3.184 20.158 1.00 90.38 112 LEU A O 1
ATOM 827 N N . LYS A 1 113 ? 0.901 3.152 18.013 1.00 87.56 113 LYS A N 1
ATOM 828 C CA . LYS A 1 113 ? 1.578 1.906 17.651 1.00 87.56 113 LYS A CA 1
ATOM 829 C C . LYS A 1 113 ? 2.814 2.228 16.820 1.00 87.56 113 LYS A C 1
ATOM 831 O O . LYS A 1 113 ? 2.728 2.873 15.779 1.00 87.56 113 LYS A O 1
ATOM 836 N N . ARG A 1 114 ? 3.981 1.786 17.292 1.00 84.75 114 ARG A N 1
ATOM 837 C CA . ARG A 1 114 ? 5.247 1.922 16.565 1.00 84.75 114 ARG A CA 1
ATOM 838 C C . ARG A 1 114 ? 5.555 0.614 15.850 1.00 84.75 114 ARG A C 1
ATOM 840 O O . ARG A 1 114 ? 5.564 -0.430 16.492 1.00 84.75 114 ARG A O 1
ATOM 847 N N . ILE A 1 115 ? 5.860 0.695 14.558 1.00 82.50 115 ILE A N 1
ATOM 848 C CA . ILE A 1 115 ? 6.349 -0.437 13.765 1.00 82.50 115 ILE A CA 1
ATOM 849 C C . ILE A 1 115 ? 7.883 -0.326 13.703 1.00 82.50 115 ILE A C 1
ATOM 851 O O . ILE A 1 115 ? 8.402 0.564 13.023 1.00 82.50 115 ILE A O 1
ATOM 855 N N . PRO A 1 116 ? 8.639 -1.123 14.480 1.00 74.75 116 PRO A N 1
ATOM 856 C CA . PRO A 1 116 ? 10.095 -1.134 14.405 1.00 74.75 116 PRO A CA 1
ATOM 857 C C . PRO A 1 116 ? 10.575 -1.883 13.152 1.00 74.75 116 PRO A C 1
ATOM 859 O O . PRO A 1 116 ? 9.881 -2.749 12.637 1.00 74.75 116 PRO A O 1
ATOM 862 N N . GLY A 1 117 ? 11.798 -1.594 12.701 1.00 70.75 117 GLY A N 1
ATOM 863 C CA . GLY A 1 117 ? 12.498 -2.445 11.729 1.00 70.75 117 GLY A CA 1
ATOM 864 C C . GLY A 1 117 ? 12.373 -2.059 10.254 1.00 70.75 117 GLY A C 1
ATOM 865 O O . GLY A 1 117 ? 13.064 -2.658 9.439 1.00 70.75 117 GLY A O 1
ATOM 866 N N . ILE A 1 118 ? 11.601 -1.029 9.897 1.00 72.38 118 ILE A N 1
ATOM 867 C CA . ILE A 1 118 ? 11.542 -0.547 8.509 1.00 72.38 118 ILE A CA 1
ATOM 868 C C . ILE A 1 118 ? 12.715 0.413 8.254 1.00 72.38 118 ILE A C 1
ATOM 870 O O . ILE A 1 118 ? 12.615 1.621 8.478 1.00 72.38 118 ILE A O 1
ATOM 874 N N . ASN A 1 119 ? 13.860 -0.118 7.816 1.00 73.00 119 ASN A N 1
ATOM 875 C CA . ASN A 1 119 ? 15.024 0.678 7.401 1.00 73.00 119 ASN A CA 1
ATOM 876 C C . ASN A 1 119 ? 14.940 1.041 5.907 1.00 73.00 119 ASN A C 1
ATOM 878 O O . ASN A 1 119 ? 15.793 0.657 5.111 1.00 73.00 119 ASN A O 1
ATOM 882 N N . ALA A 1 120 ? 13.872 1.739 5.522 1.00 75.31 120 ALA A N 1
ATOM 883 C CA . ALA A 1 120 ? 13.516 1.967 4.117 1.00 75.31 120 ALA A CA 1
ATOM 884 C C . ALA A 1 120 ? 13.759 3.408 3.622 1.00 75.31 120 ALA A C 1
ATOM 886 O O . ALA A 1 120 ? 13.432 3.750 2.483 1.00 75.31 120 ALA A O 1
ATOM 887 N N . GLY A 1 121 ? 14.341 4.267 4.465 1.00 84.12 121 GLY A N 1
ATOM 888 C CA . GLY A 1 121 ? 14.519 5.695 4.190 1.00 84.12 121 GLY A CA 1
ATOM 889 C C . GLY A 1 121 ? 13.318 6.543 4.625 1.00 84.12 121 GLY A C 1
ATOM 890 O O . GLY A 1 121 ? 12.596 6.194 5.558 1.00 84.12 121 GLY A O 1
ATOM 891 N N . SER A 1 122 ? 13.124 7.697 3.981 1.00 89.31 122 SER A N 1
ATOM 892 C CA . SER A 1 122 ? 12.056 8.641 4.335 1.00 89.31 122 SER A CA 1
ATOM 893 C C . SER A 1 122 ? 10.716 8.197 3.743 1.00 89.31 122 SER A C 1
ATOM 895 O O . SER A 1 122 ? 10.640 7.909 2.546 1.00 89.31 122 SER A O 1
ATOM 897 N N . LEU A 1 123 ? 9.662 8.166 4.566 1.00 91.69 123 LEU A N 1
ATOM 898 C CA . LEU A 1 123 ? 8.293 7.906 4.115 1.00 91.69 123 LEU A CA 1
ATOM 899 C C . LEU A 1 123 ? 7.824 9.050 3.203 1.00 91.69 123 LEU A C 1
ATOM 901 O O . LEU A 1 123 ? 7.748 10.199 3.628 1.00 91.69 123 LEU A O 1
ATOM 905 N N . GLN A 1 124 ? 7.493 8.723 1.957 1.00 92.81 124 GLN A N 1
ATOM 906 C CA . GLN A 1 124 ? 7.064 9.669 0.925 1.00 92.81 124 GLN A CA 1
ATOM 907 C C . GLN A 1 124 ? 5.545 9.746 0.802 1.00 92.81 124 GLN A C 1
ATOM 909 O O . GLN A 1 124 ? 4.989 10.838 0.643 1.00 92.81 124 GLN A O 1
ATOM 914 N N . LYS A 1 125 ? 4.870 8.588 0.834 1.00 94.69 125 LYS A N 1
ATOM 915 C CA . LYS A 1 125 ? 3.414 8.477 0.678 1.00 94.69 125 LYS A CA 1
ATOM 916 C C . LYS A 1 125 ? 2.844 7.393 1.580 1.00 94.69 125 LYS A C 1
ATOM 918 O O . LYS A 1 125 ? 3.463 6.355 1.794 1.00 94.69 125 LYS A O 1
ATOM 923 N N . LEU A 1 126 ? 1.616 7.641 2.020 1.00 95.81 126 LEU A N 1
ATOM 924 C CA . LEU A 1 126 ? 0.734 6.680 2.663 1.00 95.81 126 LEU A CA 1
ATOM 925 C C . LEU A 1 126 ? -0.567 6.623 1.860 1.00 95.81 126 LEU A C 1
ATOM 927 O O . LEU A 1 126 ? -1.117 7.667 1.485 1.00 95.81 126 LEU A O 1
ATOM 931 N N . ARG A 1 127 ? -1.047 5.414 1.578 1.00 97.62 127 ARG A N 1
ATOM 932 C CA . ARG A 1 127 ? -2.337 5.163 0.927 1.00 97.62 127 ARG A CA 1
ATOM 933 C C . ARG A 1 127 ? -3.076 4.062 1.671 1.00 97.62 127 ARG A C 1
ATOM 935 O O . ARG A 1 127 ? -2.457 3.106 2.121 1.00 97.62 127 ARG A O 1
ATOM 942 N N . VAL A 1 128 ? -4.390 4.199 1.757 1.00 98.12 128 VAL A N 1
ATOM 943 C CA . VAL A 1 128 ? -5.289 3.146 2.238 1.00 98.12 128 VAL A CA 1
ATOM 944 C C . VAL A 1 128 ? -5.948 2.520 1.012 1.00 98.12 128 VAL A C 1
ATOM 946 O O . VAL A 1 128 ? -6.276 3.246 0.068 1.00 98.12 128 VAL A O 1
ATOM 949 N N . SER A 1 129 ? -6.118 1.199 0.998 1.00 98.06 129 SER A N 1
ATOM 950 C CA . SER A 1 129 ? -6.888 0.536 -0.057 1.00 98.06 129 SER A CA 1
ATOM 951 C C . SER A 1 129 ? -8.349 1.007 -0.068 1.00 98.06 129 SER A C 1
ATOM 953 O O . SER A 1 129 ? -8.865 1.457 0.960 1.00 98.06 129 SER A O 1
ATOM 955 N N . PRO A 1 130 ? -9.059 0.880 -1.205 1.00 98.25 130 PRO A N 1
ATOM 956 C CA . PRO A 1 130 ? -10.465 1.280 -1.299 1.00 98.25 130 PRO A CA 1
ATOM 957 C C . PRO A 1 130 ? -11.388 0.595 -0.280 1.00 98.25 130 PRO A C 1
ATOM 959 O O . PRO A 1 130 ? -12.385 1.181 0.131 1.00 98.25 130 PRO A O 1
ATOM 962 N N . ASP A 1 131 ? -11.059 -0.631 0.133 1.00 97.00 131 ASP A N 1
ATOM 963 C CA . ASP A 1 131 ? -11.806 -1.409 1.127 1.00 97.00 131 ASP A CA 1
ATOM 964 C C . ASP A 1 131 ? -11.346 -1.176 2.578 1.00 97.00 131 ASP A C 1
ATOM 966 O O . ASP A 1 131 ? -11.918 -1.751 3.503 1.00 97.00 131 ASP A O 1
ATOM 970 N N . GLY A 1 132 ? -10.322 -0.343 2.793 1.00 96.62 132 GLY A N 1
ATOM 971 C CA . GLY A 1 132 ? -9.804 -0.002 4.117 1.00 96.62 132 GLY A CA 1
ATOM 972 C C . GLY A 1 132 ? -8.924 -1.065 4.776 1.00 96.62 132 GLY A C 1
ATOM 973 O O . GLY A 1 132 ? -8.478 -0.848 5.900 1.00 96.62 132 GLY A O 1
ATOM 974 N N . LYS A 1 133 ? -8.680 -2.208 4.123 1.00 97.44 133 LYS A N 1
ATOM 975 C CA . LYS A 1 133 ? -7.994 -3.354 4.743 1.00 97.44 133 LYS A CA 1
ATOM 976 C C . LYS A 1 133 ? -6.483 -3.333 4.596 1.00 97.44 133 LYS A C 1
ATOM 978 O O . LYS A 1 133 ? -5.805 -4.050 5.321 1.00 97.44 133 LYS A O 1
ATOM 983 N N . LEU A 1 134 ? -5.957 -2.533 3.676 1.00 98.12 134 LEU A N 1
ATOM 984 C CA . LEU A 1 134 ? -4.535 -2.490 3.370 1.00 98.12 134 LEU A CA 1
ATOM 985 C C . LEU A 1 134 ? -3.994 -1.074 3.526 1.00 98.12 134 LEU A C 1
ATOM 987 O O . LEU A 1 134 ? -4.654 -0.088 3.183 1.00 98.12 134 LEU A O 1
ATOM 991 N N . LEU A 1 135 ? -2.751 -0.985 3.985 1.00 97.50 135 LEU A N 1
ATOM 992 C CA . LEU A 1 135 ? -1.978 0.248 4.031 1.00 97.50 135 LEU A CA 1
ATOM 993 C C . LEU A 1 135 ? -0.749 0.093 3.147 1.00 97.50 135 LEU A C 1
ATOM 995 O O . LEU A 1 135 ? 0.045 -0.823 3.332 1.00 97.50 135 LEU A O 1
ATOM 999 N N . LEU A 1 136 ? -0.574 1.005 2.200 1.00 97.62 136 LEU A N 1
ATOM 1000 C CA . LEU A 1 136 ? 0.613 1.071 1.362 1.00 97.62 136 LEU A CA 1
ATOM 1001 C C . LEU A 1 136 ? 1.475 2.248 1.792 1.00 97.62 136 LEU A C 1
ATOM 1003 O O . LEU A 1 136 ? 1.036 3.404 1.757 1.00 97.62 136 LEU A O 1
ATOM 1007 N N . PHE A 1 137 ? 2.720 1.951 2.134 1.00 95.50 137 PHE A N 1
ATOM 1008 C CA . PHE A 1 137 ? 3.746 2.936 2.424 1.00 95.50 137 PHE A CA 1
ATOM 1009 C C . PHE A 1 137 ? 4.770 2.943 1.295 1.00 95.50 137 PHE A C 1
ATOM 1011 O O . PHE A 1 137 ? 5.384 1.926 0.983 1.00 95.50 137 PHE A O 1
ATOM 1018 N N . SER A 1 138 ? 4.963 4.110 0.684 1.00 94.88 138 SER A N 1
ATOM 1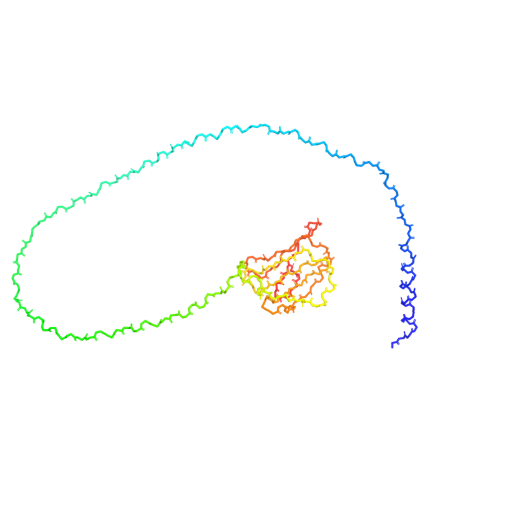019 C CA . SER A 1 138 ? 6.079 4.351 -0.227 1.00 94.88 138 SER A CA 1
ATOM 1020 C C . SER A 1 138 ? 7.150 5.112 0.528 1.00 94.88 138 SER A C 1
ATOM 1022 O O . SER A 1 138 ? 6.922 6.225 1.003 1.00 94.88 138 SER A O 1
ATOM 1024 N N . TYR A 1 139 ? 8.314 4.497 0.631 1.00 93.38 139 TYR A N 1
ATOM 1025 C CA . TYR A 1 139 ? 9.544 5.098 1.105 1.00 93.38 139 TYR A CA 1
ATOM 1026 C C . TYR A 1 139 ? 10.423 5.481 -0.084 1.00 93.38 139 TYR A C 1
ATOM 1028 O O . TYR A 1 139 ? 10.145 5.116 -1.225 1.00 93.38 139 TYR A O 1
ATOM 1036 N N . SER A 1 140 ? 11.517 6.194 0.183 1.00 90.31 140 SER A N 1
ATOM 1037 C CA . SER A 1 140 ? 12.480 6.584 -0.853 1.00 90.31 140 SER A CA 1
ATOM 1038 C C . SER A 1 140 ? 12.986 5.400 -1.691 1.00 90.31 140 SER A C 1
ATOM 1040 O O . SER A 1 140 ? 13.210 5.579 -2.886 1.00 90.31 140 SER A O 1
ATOM 1042 N N . ASN A 1 141 ? 13.129 4.215 -1.080 1.00 90.00 141 ASN A N 1
ATOM 1043 C CA . ASN A 1 141 ? 13.757 3.043 -1.703 1.00 90.00 141 ASN A CA 1
ATOM 1044 C C . ASN A 1 141 ? 12.878 1.779 -1.679 1.00 90.00 141 ASN A C 1
ATOM 1046 O O . ASN A 1 141 ? 13.349 0.707 -2.039 1.00 90.00 141 ASN A O 1
ATOM 1050 N N . LEU A 1 142 ? 11.642 1.860 -1.182 1.00 93.38 142 LEU A N 1
ATOM 1051 C CA . LEU A 1 142 ? 10.828 0.674 -0.908 1.00 93.38 142 LEU A CA 1
ATOM 1052 C C . LEU A 1 142 ? 9.340 0.991 -1.029 1.00 93.38 142 LEU A C 1
ATOM 1054 O O . LEU A 1 142 ? 8.901 2.051 -0.578 1.00 93.38 142 LEU A O 1
ATOM 1058 N N . LEU A 1 143 ? 8.554 0.055 -1.552 1.00 95.44 143 LEU A N 1
ATOM 1059 C CA . LEU A 1 143 ? 7.126 -0.020 -1.252 1.00 95.44 143 LEU A CA 1
ATOM 1060 C C . LEU A 1 143 ? 6.885 -1.163 -0.285 1.00 95.44 143 LEU A C 1
ATOM 1062 O O . LEU A 1 143 ? 7.376 -2.267 -0.499 1.00 95.44 143 LEU A O 1
ATOM 1066 N N . ALA A 1 144 ? 6.093 -0.896 0.741 1.00 95.56 144 ALA A N 1
ATOM 1067 C CA . ALA A 1 144 ? 5.686 -1.889 1.714 1.00 95.56 144 ALA A CA 1
ATOM 1068 C C . ALA A 1 144 ? 4.166 -1.851 1.868 1.00 95.56 144 ALA A C 1
ATOM 1070 O O . ALA A 1 144 ? 3.582 -0.779 2.066 1.00 95.56 144 ALA A O 1
ATOM 1071 N N . LEU A 1 145 ? 3.539 -3.018 1.760 1.00 97.19 145 LEU A N 1
ATOM 1072 C CA . LEU A 1 145 ? 2.110 -3.200 1.970 1.00 97.19 145 LEU A CA 1
ATOM 1073 C C . LEU A 1 145 ? 1.880 -3.872 3.320 1.00 97.19 145 LEU A C 1
ATOM 1075 O O . LEU A 1 145 ? 2.564 -4.833 3.666 1.00 97.19 145 LEU A O 1
ATOM 1079 N N . PHE A 1 146 ? 0.892 -3.382 4.055 1.00 96.44 146 PHE A N 1
ATOM 1080 C CA . PHE A 1 146 ? 0.535 -3.856 5.382 1.00 96.44 146 PHE A CA 1
ATOM 1081 C C . PHE A 1 146 ? -0.941 -4.211 5.462 1.00 96.44 146 PHE A C 1
ATOM 1083 O O . PHE A 1 146 ? -1.769 -3.577 4.802 1.00 96.44 146 PHE A O 1
ATOM 1090 N N . ASP A 1 147 ? -1.271 -5.151 6.341 1.00 96.69 147 ASP A N 1
ATOM 1091 C CA . ASP A 1 147 ? -2.631 -5.299 6.849 1.00 96.69 147 ASP A CA 1
ATOM 1092 C C . ASP A 1 147 ? -2.978 -4.100 7.750 1.00 96.69 147 ASP A C 1
ATOM 1094 O O . ASP A 1 147 ? -2.200 -3.701 8.619 1.00 96.69 147 ASP A O 1
ATOM 1098 N N . ALA A 1 148 ? -4.137 -3.481 7.536 1.00 95.06 148 ALA A N 1
ATOM 1099 C CA . ALA A 1 148 ? -4.548 -2.290 8.276 1.00 95.06 148 ALA A CA 1
ATOM 1100 C C . ALA A 1 148 ? -4.995 -2.592 9.717 1.00 95.06 148 ALA A C 1
ATOM 1102 O O . ALA A 1 148 ? -4.954 -1.700 10.566 1.00 95.06 148 ALA A O 1
ATOM 1103 N N . GLY A 1 149 ? -5.434 -3.821 9.999 1.00 93.12 149 GLY A N 1
ATOM 1104 C CA . GLY A 1 149 ? -5.934 -4.234 11.306 1.00 93.12 149 GLY A CA 1
ATOM 1105 C C . GLY A 1 149 ? -4.809 -4.465 12.307 1.00 93.12 149 GLY A C 1
ATOM 1106 O O . GLY A 1 149 ? -4.856 -3.953 13.428 1.00 93.12 149 GLY A O 1
ATOM 1107 N N . ASP A 1 150 ? -3.773 -5.204 11.908 1.00 92.50 150 ASP A N 1
ATOM 1108 C CA . ASP A 1 150 ? -2.666 -5.555 12.801 1.00 92.50 150 ASP A CA 1
ATOM 1109 C C . ASP A 1 150 ? -1.314 -4.924 12.437 1.00 92.50 150 ASP A C 1
ATOM 1111 O O . ASP A 1 150 ? -0.375 -5.018 13.236 1.00 92.50 150 ASP A O 1
ATOM 1115 N N . LEU A 1 151 ? -1.225 -4.185 11.328 1.00 92.69 151 LEU A N 1
ATOM 1116 C CA . LEU A 1 151 ? 0.007 -3.570 10.822 1.00 92.69 151 LEU A CA 1
ATOM 1117 C C . LEU A 1 151 ? 1.129 -4.586 10.557 1.00 92.69 151 LEU A C 1
ATOM 1119 O O . LEU A 1 151 ? 2.310 -4.247 10.672 1.00 92.69 151 LEU A O 1
ATOM 1123 N N . SER A 1 152 ? 0.779 -5.831 10.235 1.00 93.12 152 SER A N 1
ATOM 1124 C CA . SER A 1 152 ? 1.724 -6.819 9.726 1.00 93.12 152 SER A CA 1
ATOM 1125 C C . SER A 1 152 ? 2.124 -6.484 8.291 1.00 93.12 152 SER A C 1
ATOM 1127 O O . SER A 1 152 ? 1.317 -5.997 7.502 1.00 93.12 152 SER A O 1
ATOM 1129 N N . VAL A 1 153 ? 3.394 -6.717 7.957 1.00 94.19 153 VAL A N 1
ATOM 1130 C CA . VAL A 1 153 ? 3.906 -6.563 6.591 1.00 94.19 153 VAL A CA 1
ATOM 1131 C C . VAL A 1 153 ? 3.400 -7.736 5.753 1.00 94.19 153 VAL A C 1
ATOM 1133 O O . VAL A 1 153 ? 3.663 -8.888 6.093 1.00 94.19 153 VAL A O 1
ATOM 1136 N N . LEU A 1 154 ? 2.713 -7.445 4.651 1.00 96.25 154 LEU A N 1
ATOM 1137 C CA . LEU A 1 154 ? 2.271 -8.441 3.674 1.00 96.25 154 LEU A CA 1
ATOM 1138 C C . LEU A 1 154 ? 3.363 -8.710 2.639 1.00 96.25 154 LEU A C 1
ATOM 1140 O O . LEU A 1 154 ? 3.685 -9.862 2.358 1.00 96.25 154 LEU A O 1
ATOM 1144 N N . TRP A 1 155 ? 3.958 -7.645 2.102 1.00 96.69 155 TRP A N 1
ATOM 1145 C CA . TRP A 1 155 ? 5.125 -7.725 1.231 1.00 96.69 155 TRP A CA 1
ATOM 1146 C C . TRP A 1 155 ? 5.882 -6.400 1.192 1.00 96.69 155 TRP A C 1
ATOM 1148 O O . TRP A 1 155 ? 5.351 -5.334 1.515 1.00 96.69 155 TRP A O 1
ATOM 1158 N N . GLU A 1 156 ? 7.131 -6.487 0.744 1.00 95.31 156 GLU A N 1
ATOM 1159 C CA . GLU A 1 156 ? 8.003 -5.354 0.466 1.00 95.31 156 GLU A CA 1
ATOM 1160 C C . GLU A 1 156 ? 8.659 -5.552 -0.901 1.00 95.31 156 GLU A C 1
ATOM 1162 O O . GLU A 1 156 ? 9.092 -6.657 -1.235 1.00 95.31 156 GLU A O 1
ATOM 1167 N N . VAL A 1 157 ? 8.744 -4.487 -1.692 1.00 95.38 157 VAL A N 1
ATOM 1168 C CA . VAL A 1 157 ? 9.391 -4.515 -3.005 1.00 95.38 157 VAL A CA 1
ATOM 1169 C C . VAL A 1 157 ? 10.260 -3.279 -3.190 1.00 95.38 157 VAL A C 1
ATOM 1171 O O . VAL A 1 157 ? 9.840 -2.155 -2.905 1.00 95.38 157 VAL A O 1
ATOM 1174 N N . ASP A 1 158 ? 11.481 -3.490 -3.677 1.00 94.12 158 ASP A N 1
ATOM 1175 C CA . ASP A 1 158 ? 12.325 -2.409 -4.177 1.00 94.12 158 ASP A CA 1
ATOM 1176 C C . ASP A 1 158 ? 11.862 -2.064 -5.605 1.00 94.12 158 ASP A C 1
ATOM 1178 O O . ASP A 1 158 ? 12.012 -2.887 -6.515 1.00 94.12 158 ASP A O 1
ATOM 1182 N N . PRO A 1 159 ? 11.286 -0.871 -5.841 1.00 92.31 159 PRO A N 1
ATOM 1183 C CA . PRO A 1 159 ? 10.873 -0.447 -7.179 1.00 92.31 159 PRO A CA 1
ATOM 1184 C C . PRO A 1 159 ? 12.059 -0.216 -8.137 1.00 92.31 159 PRO A C 1
ATOM 1186 O O . PRO A 1 159 ? 11.851 0.048 -9.324 1.00 92.31 159 PRO A O 1
ATOM 1189 N N . GLY A 1 160 ? 13.299 -0.242 -7.638 1.00 90.75 160 GLY A N 1
ATOM 1190 C CA . GLY A 1 160 ? 14.533 0.003 -8.383 1.00 90.75 160 GLY A CA 1
ATOM 1191 C C . GLY A 1 160 ? 14.716 1.460 -8.810 1.00 90.75 160 GLY A C 1
ATOM 1192 O O . GLY A 1 160 ? 15.613 1.771 -9.595 1.00 90.75 160 GLY A O 1
ATOM 1193 N N . ARG A 1 161 ? 13.836 2.361 -8.357 1.00 89.25 161 ARG A N 1
ATOM 1194 C CA . ARG A 1 161 ? 13.842 3.794 -8.674 1.00 89.25 161 ARG A CA 1
ATOM 1195 C C . ARG A 1 161 ? 12.991 4.586 -7.692 1.00 89.25 161 ARG A C 1
ATOM 1197 O O . ARG A 1 161 ? 12.058 4.062 -7.093 1.00 89.25 161 ARG A O 1
ATOM 1204 N N . PHE A 1 162 ? 13.249 5.887 -7.624 1.00 88.81 162 PHE A N 1
ATOM 1205 C CA . PHE A 1 162 ? 12.414 6.804 -6.861 1.00 88.81 162 PHE A CA 1
ATOM 1206 C C . PHE A 1 162 ? 11.015 6.938 -7.482 1.00 88.81 162 PHE A C 1
ATOM 1208 O O . PHE A 1 162 ? 10.877 7.208 -8.681 1.00 88.81 162 PHE A O 1
ATOM 1215 N N . LEU A 1 163 ? 9.987 6.790 -6.647 1.00 92.12 163 LEU A N 1
ATOM 1216 C CA . LEU A 1 163 ? 8.592 7.001 -7.019 1.00 92.12 163 LEU A CA 1
ATOM 1217 C C . LEU A 1 163 ? 8.124 8.37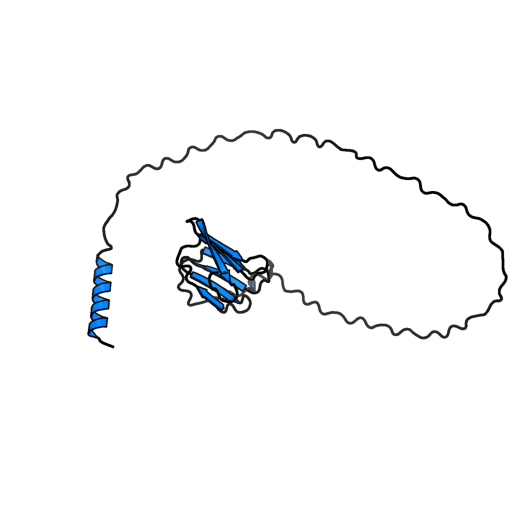5 -6.539 1.00 92.12 163 LEU A C 1
ATOM 1219 O O . LEU A 1 163 ? 8.293 8.733 -5.376 1.00 92.12 163 LEU A O 1
ATOM 1223 N N . SER A 1 164 ? 7.501 9.138 -7.432 1.00 92.69 164 SER A N 1
ATOM 1224 C CA . SER A 1 164 ? 6.859 10.408 -7.084 1.00 92.69 164 SER A CA 1
ATOM 1225 C C . SER A 1 164 ? 5.483 10.199 -6.463 1.00 92.69 164 SER A C 1
ATOM 1227 O O . SER A 1 164 ? 5.087 10.957 -5.574 1.00 92.69 164 SER A O 1
ATOM 1229 N N . ASP A 1 165 ? 4.752 9.188 -6.935 1.00 93.88 165 ASP A N 1
ATOM 1230 C CA . ASP A 1 165 ? 3.452 8.823 -6.385 1.00 93.88 165 ASP A CA 1
ATOM 1231 C C . ASP A 1 165 ? 3.136 7.340 -6.597 1.00 93.88 165 ASP A C 1
ATOM 1233 O O . ASP A 1 165 ? 3.707 6.678 -7.469 1.00 93.88 165 ASP A O 1
ATOM 1237 N N . VAL A 1 166 ? 2.201 6.844 -5.791 1.00 96.75 166 VAL A N 1
ATOM 1238 C CA . VAL A 1 166 ? 1.606 5.518 -5.913 1.00 96.75 166 VAL A CA 1
ATOM 1239 C C . VAL A 1 166 ? 0.143 5.564 -5.474 1.00 96.75 166 VAL A C 1
ATOM 1241 O O . VAL A 1 166 ? -0.205 6.228 -4.492 1.00 96.75 166 VAL A O 1
ATOM 1244 N N . VAL A 1 167 ? -0.728 4.871 -6.204 1.00 97.38 167 VAL A N 1
ATOM 1245 C CA . VAL A 1 167 ? -2.170 4.816 -5.928 1.00 97.38 167 VAL A CA 1
ATOM 1246 C C . VAL A 1 167 ? -2.718 3.409 -6.132 1.00 97.38 167 VAL A C 1
ATOM 1248 O O . VAL A 1 167 ? -2.256 2.683 -7.008 1.00 97.38 167 VAL A O 1
ATOM 1251 N N . PHE A 1 168 ? -3.727 3.043 -5.341 1.00 98.56 168 PHE A N 1
ATOM 1252 C CA . PHE A 1 168 ? -4.531 1.855 -5.610 1.00 98.56 168 PHE A CA 1
ATOM 1253 C C . PHE A 1 168 ? -5.461 2.109 -6.795 1.00 98.56 168 PHE A C 1
ATOM 1255 O O . PHE A 1 168 ? -6.025 3.198 -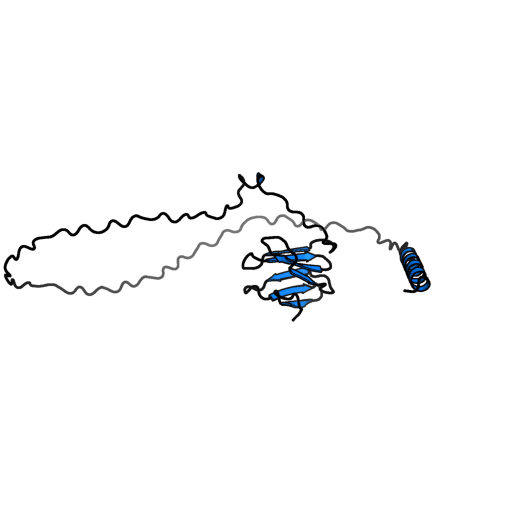6.941 1.00 98.56 168 PHE A O 1
ATOM 1262 N N . SER A 1 169 ? -5.673 1.084 -7.609 1.00 97.94 169 SER A N 1
ATOM 1263 C CA . SER A 1 169 ? -6.808 1.037 -8.518 1.00 97.94 169 SER A CA 1
ATOM 1264 C C . SER A 1 169 ? -8.118 0.990 -7.727 1.00 97.94 169 SER A C 1
ATOM 1266 O O . SER A 1 169 ? -8.167 0.564 -6.572 1.00 97.94 169 SER A O 1
ATOM 1268 N N . LYS A 1 170 ? -9.217 1.423 -8.352 1.00 97.56 170 LYS A N 1
ATOM 1269 C CA . LYS A 1 170 ? -10.537 1.473 -7.701 1.00 97.56 170 LYS A CA 1
ATOM 1270 C C . LYS A 1 170 ? -11.031 0.098 -7.239 1.00 97.56 170 LYS A C 1
ATOM 1272 O O . LYS A 1 170 ? -11.741 0.017 -6.244 1.00 97.56 170 LYS A O 1
ATOM 1277 N N . ASP A 1 171 ? -10.680 -0.954 -7.972 1.00 97.31 171 ASP A N 1
ATOM 1278 C CA . ASP A 1 171 ? -10.997 -2.342 -7.629 1.00 97.31 171 ASP A CA 1
ATOM 1279 C C . ASP A 1 171 ? -10.056 -2.930 -6.562 1.00 97.31 171 ASP A C 1
ATOM 1281 O O . ASP A 1 171 ? -10.323 -4.017 -6.068 1.00 97.31 171 ASP A O 1
ATOM 1285 N N . GLY A 1 172 ? -8.981 -2.224 -6.190 1.00 97.12 172 GLY A N 1
ATOM 1286 C CA . GLY A 1 172 ? -8.043 -2.636 -5.146 1.00 97.12 172 GLY A CA 1
ATOM 1287 C C . GLY A 1 172 ? -7.061 -3.738 -5.549 1.00 97.12 172 GLY A C 1
ATOM 1288 O O . GLY A 1 172 ? -6.260 -4.141 -4.713 1.00 97.12 172 GLY A O 1
ATOM 1289 N N . ASN A 1 173 ? -7.085 -4.204 -6.800 1.00 97.75 173 ASN A N 1
ATOM 1290 C CA . ASN A 1 173 ? -6.238 -5.311 -7.259 1.00 97.75 173 ASN A CA 1
ATOM 1291 C C . ASN A 1 173 ? -4.871 -4.859 -7.782 1.00 97.75 173 ASN A C 1
ATOM 1293 O O . ASN A 1 173 ? -3.951 -5.669 -7.876 1.00 97.75 173 ASN A O 1
ATOM 1297 N N . HIS A 1 174 ? -4.725 -3.576 -8.116 1.00 98.25 174 HIS A N 1
ATOM 1298 C CA . HIS A 1 174 ? -3.518 -3.045 -8.733 1.00 98.25 174 HIS A CA 1
ATOM 1299 C C . HIS A 1 174 ? -3.000 -1.808 -7.999 1.00 98.25 174 HIS A C 1
ATOM 1301 O O . HIS A 1 174 ? -3.767 -1.010 -7.456 1.00 98.25 174 HIS A O 1
ATOM 1307 N N . LEU A 1 175 ? -1.685 -1.614 -8.045 1.00 98.06 175 LEU A N 1
ATOM 1308 C CA . LEU A 1 175 ? -1.032 -0.356 -7.702 1.00 98.06 175 LEU A CA 1
ATOM 1309 C C . LEU A 1 175 ? -0.485 0.281 -8.964 1.00 98.06 175 LEU A C 1
ATOM 1311 O O . LEU A 1 175 ? 0.168 -0.386 -9.757 1.00 98.06 175 LEU A O 1
ATOM 1315 N N . ILE A 1 176 ? -0.703 1.578 -9.124 1.00 97.69 176 ILE A N 1
ATOM 1316 C CA . ILE A 1 176 ? -0.113 2.366 -10.201 1.00 97.69 176 ILE A CA 1
ATOM 1317 C C . ILE A 1 176 ? 0.921 3.281 -9.565 1.00 97.69 176 ILE A C 1
ATOM 1319 O O . ILE A 1 176 ? 0.578 4.145 -8.758 1.00 97.69 176 ILE A O 1
ATOM 1323 N N . ALA A 1 177 ? 2.183 3.077 -9.921 1.00 96.31 177 ALA A N 1
ATOM 1324 C CA . ALA A 1 177 ? 3.304 3.876 -9.459 1.00 96.31 177 ALA A CA 1
ATOM 1325 C C . ALA A 1 177 ? 3.839 4.749 -10.592 1.00 96.31 177 ALA A C 1
ATOM 1327 O O . ALA A 1 177 ? 3.974 4.293 -11.726 1.00 96.31 177 ALA A O 1
ATOM 1328 N N . TYR A 1 178 ? 4.194 5.990 -10.273 1.00 94.69 178 TYR A N 1
ATOM 1329 C CA . TYR A 1 178 ? 4.762 6.943 -11.221 1.00 94.69 178 TYR A CA 1
ATOM 1330 C C . TYR A 1 178 ? 6.143 7.411 -10.761 1.00 94.69 178 TYR A C 1
ATOM 1332 O O . TYR A 1 178 ? 6.346 7.743 -9.591 1.00 94.69 178 TYR A O 1
ATOM 1340 N N . SER A 1 179 ? 7.087 7.480 -11.700 1.00 91.50 179 SER A N 1
ATOM 1341 C CA . SER A 1 179 ? 8.437 8.007 -11.477 1.00 91.50 179 SER A CA 1
ATOM 1342 C C . SER A 1 179 ? 8.663 9.321 -12.240 1.00 91.50 179 SER A C 1
ATOM 1344 O O . SER A 1 179 ? 8.106 9.489 -13.327 1.00 91.50 179 SER A O 1
ATOM 1346 N N . PRO A 1 180 ? 9.537 10.227 -11.754 1.00 87.31 180 PRO A N 1
ATOM 1347 C CA . PRO A 1 180 ? 9.816 11.506 -12.418 1.00 87.31 180 PRO A CA 1
ATOM 1348 C C . PRO A 1 180 ? 10.243 11.395 -13.891 1.00 87.31 180 PRO A C 1
ATOM 1350 O O . PRO A 1 180 ? 10.064 12.338 -14.652 1.00 87.31 180 PRO A O 1
ATOM 1353 N N . GLY A 1 181 ? 10.806 10.251 -14.302 1.00 85.69 181 GLY A N 1
ATOM 1354 C CA . GLY A 1 181 ? 11.252 9.992 -15.675 1.00 85.69 181 GLY A CA 1
ATOM 1355 C C . GLY A 1 181 ? 10.143 9.576 -16.648 1.00 85.69 181 GLY A C 1
ATOM 1356 O O . GLY A 1 181 ? 10.455 9.070 -17.720 1.00 85.69 181 GLY A O 1
ATOM 1357 N N . GLY A 1 182 ? 8.868 9.715 -16.271 1.00 85.75 182 GLY A N 1
ATOM 1358 C CA . GLY A 1 182 ? 7.724 9.366 -17.119 1.00 85.75 182 GLY A CA 1
ATOM 1359 C C . GLY A 1 182 ? 7.359 7.879 -17.127 1.00 85.75 182 GLY A C 1
ATOM 1360 O O . GLY A 1 182 ? 6.372 7.501 -17.751 1.00 85.75 182 GLY A O 1
ATOM 1361 N N . SER A 1 183 ? 8.119 7.027 -16.430 1.00 91.00 183 SER A N 1
ATOM 1362 C CA . SER A 1 183 ? 7.790 5.603 -16.318 1.00 91.00 183 SER A CA 1
ATOM 1363 C C . SER A 1 183 ? 6.649 5.408 -15.330 1.00 91.00 183 SER A C 1
ATOM 1365 O O . SER A 1 183 ? 6.727 5.888 -14.193 1.00 91.00 183 SER A O 1
ATOM 1367 N N . VAL A 1 184 ? 5.643 4.655 -15.767 1.00 95.19 184 VAL A N 1
ATOM 1368 C CA . VAL A 1 184 ? 4.553 4.138 -14.941 1.00 95.19 184 VAL A CA 1
ATOM 1369 C C . VAL A 1 184 ? 4.745 2.636 -14.810 1.00 95.19 184 VAL A C 1
ATOM 1371 O O . VAL A 1 184 ? 4.967 1.962 -15.813 1.00 95.19 184 VAL A O 1
ATOM 1374 N N . THR A 1 185 ? 4.664 2.127 -13.588 1.00 95.81 185 THR A N 1
ATOM 1375 C CA . THR A 1 185 ? 4.721 0.690 -13.309 1.00 95.81 185 THR A CA 1
ATOM 1376 C C . THR A 1 185 ? 3.426 0.285 -12.631 1.00 95.81 185 THR A C 1
ATOM 1378 O O . THR A 1 185 ? 2.970 0.971 -11.712 1.00 95.81 185 THR A O 1
ATOM 1381 N N . VAL A 1 186 ? 2.835 -0.816 -13.085 1.00 97.38 186 VAL A N 1
ATOM 1382 C CA . VAL A 1 186 ? 1.673 -1.416 -12.434 1.00 97.38 186 VAL A CA 1
ATOM 1383 C C . VAL A 1 186 ? 2.156 -2.593 -11.598 1.00 97.38 186 VAL A C 1
ATOM 1385 O O . VAL A 1 186 ? 3.022 -3.338 -12.042 1.00 97.38 186 VAL A O 1
ATOM 1388 N N . TYR A 1 187 ? 1.623 -2.747 -10.393 1.00 98.00 187 TYR A N 1
ATOM 1389 C CA . TYR A 1 187 ? 1.899 -3.894 -9.535 1.00 98.00 187 TYR A CA 1
ATOM 1390 C C . TYR A 1 187 ? 0.605 -4.620 -9.196 1.00 98.00 187 TYR A C 1
ATOM 1392 O O . TYR A 1 187 ? -0.427 -3.979 -8.996 1.00 98.00 187 TYR A O 1
ATOM 1400 N N . ASP A 1 188 ? 0.675 -5.939 -9.083 1.00 98.31 188 ASP A N 1
ATOM 1401 C CA . ASP A 1 188 ? -0.369 -6.753 -8.472 1.00 98.31 188 ASP A CA 1
ATOM 1402 C C . ASP A 1 188 ? -0.359 -6.543 -6.948 1.00 98.31 188 ASP A C 1
ATOM 1404 O O . ASP A 1 188 ? 0.678 -6.668 -6.295 1.00 98.31 188 ASP A O 1
ATOM 1408 N N . VAL A 1 189 ? -1.509 -6.194 -6.365 1.00 98.31 189 VAL A N 1
ATOM 1409 C CA . VAL A 1 189 ? -1.613 -5.876 -4.928 1.00 98.31 189 VAL A CA 1
ATOM 1410 C C . VAL A 1 189 ? -1.418 -7.109 -4.053 1.00 98.31 189 VAL A C 1
ATOM 1412 O O . VAL A 1 189 ? -0.884 -6.986 -2.952 1.00 98.31 189 VAL A O 1
ATOM 1415 N N . ALA A 1 190 ? -1.829 -8.292 -4.509 1.00 97.44 190 ALA A N 1
ATOM 1416 C CA . ALA A 1 190 ? -1.753 -9.508 -3.705 1.00 97.44 190 ALA A CA 1
ATOM 1417 C C . ALA A 1 190 ? -0.307 -9.996 -3.532 1.00 97.44 190 ALA A C 1
ATOM 1419 O O . ALA A 1 190 ? 0.045 -10.540 -2.486 1.00 97.44 190 ALA A O 1
ATOM 1420 N N . THR A 1 191 ? 0.527 -9.794 -4.549 1.00 97.19 191 THR A N 1
ATOM 1421 C CA . THR A 1 191 ? 1.883 -10.354 -4.620 1.00 97.19 191 THR A CA 1
ATOM 1422 C C . THR A 1 191 ? 2.992 -9.308 -4.558 1.00 97.19 191 THR A C 1
ATOM 1424 O O . THR A 1 191 ? 4.132 -9.661 -4.261 1.00 97.19 191 THR A O 1
ATOM 1427 N N . GLY A 1 192 ? 2.697 -8.042 -4.864 1.00 96.19 192 GLY A N 1
ATOM 1428 C CA . GLY A 1 192 ? 3.699 -6.985 -5.015 1.00 96.19 192 GLY A CA 1
ATOM 1429 C C . GLY A 1 192 ? 4.538 -7.106 -6.294 1.00 96.19 192 GLY A C 1
ATOM 1430 O O . GLY A 1 192 ? 5.511 -6.369 -6.460 1.00 96.19 192 GLY A O 1
ATOM 1431 N N . ALA A 1 193 ? 4.195 -8.026 -7.202 1.00 97.00 193 ALA A N 1
ATOM 1432 C CA . ALA A 1 193 ? 4.905 -8.212 -8.462 1.00 97.00 193 ALA A CA 1
ATOM 1433 C C . ALA A 1 193 ? 4.546 -7.111 -9.469 1.00 97.00 193 ALA A C 1
ATOM 1435 O O . ALA A 1 193 ? 3.385 -6.723 -9.581 1.00 97.00 193 ALA A O 1
ATOM 1436 N N . ALA A 1 194 ? 5.536 -6.627 -10.222 1.00 95.62 194 ALA A N 1
ATOM 1437 C CA . ALA A 1 194 ? 5.296 -5.723 -11.345 1.00 95.62 194 ALA A CA 1
ATOM 1438 C C . ALA A 1 194 ? 4.643 -6.473 -12.524 1.00 95.62 194 ALA A C 1
ATOM 1440 O O . ALA A 1 194 ? 5.008 -7.621 -12.795 1.00 95.62 194 ALA A O 1
ATOM 1441 N N . LEU A 1 195 ? 3.708 -5.809 -13.209 1.00 94.38 195 LEU A N 1
ATOM 1442 C CA . LEU A 1 195 ? 2.932 -6.304 -14.353 1.00 94.38 195 LEU A CA 1
ATOM 1443 C C . LEU A 1 195 ? 3.374 -5.663 -15.674 1.00 94.38 195 LEU A C 1
ATOM 1445 O O . LEU A 1 195 ? 3.729 -4.459 -15.663 1.00 94.38 195 LEU A O 1
#

Secondary structure (DSSP, 8-state):
--HHHHHHHHHHHHHHHHSSS-------S--PPPPPPPP---PPPPPP----------PPPP-----------------------------------------TTTGGGPPPPP-------SEEEEEE-TTSSEEEEEESS-EEEEETTT--EEEEE--SS--SEEEE-TTSSEEEEE-TTS-EEEEETTT--B-

Foldseek 3Di:
DDPVVVVVVVVVVVVVVVVPDDDDDDPDDDDDDPDDDDDDDDDDDDPDDDDPPDDDDDDDDDDDDDDDDDDDDDDDDDDPDPPPPDPPPDDDDDPPPDPDDDDPVCVVVDDDDDDPDCPQAAFQDWDAFLVRQKIWTDHQFKIWIAGNPPRDTQDMDGPVHGWNDWDADNVRQWIWTHDPVGDIWIAGNNPRHTD

pLDDT: mean 73.79, std 21.33, range [36.72, 98.56]